Protein AF-A0A956U477-F1 (afdb_monomer)

Mean predicted aligned error: 16.59 Å

pLDDT: mean 80.32, std 18.46, range [31.27, 98.44]

Solvent-accessible surface area (backbone atoms only — not comparable to full-atom values): 13449 Å² total; per-residue (Å²): 134,80,78,79,72,78,86,32,46,39,52,39,93,77,29,71,78,55,76,89,53,56,49,77,23,56,18,27,37,63,40,30,40,65,42,14,62,78,32,56,30,64,75,31,56,53,49,76,40,80,85,48,17,73,59,43,32,53,50,26,15,55,44,30,38,55,44,31,38,17,51,31,73,58,96,42,73,66,58,47,52,56,52,50,51,53,38,27,52,54,26,53,53,53,53,49,54,51,52,53,52,52,51,50,50,52,54,54,51,55,57,54,61,59,54,58,57,55,56,51,51,63,56,50,63,69,35,69,70,43,48,54,50,56,46,43,73,74,69,38,64,69,53,39,72,64,21,31,59,79,69,41,78,53,81,80,68,49,72,51,76,48,75,58,90,65,34,34,41,40,40,38,36,36,36,34,35,25,76,70,31,57,35,38,39,39,40,31,32,39,31,52,90,85,42,78,48,76,80,42,39,34,40,36,29,76,93,75,71,48,72,44,79,68,70,67,86,78,83,72,86,72,77,84,83,83,81,81,75,72,81,84,88,82,82,88,79,135

Sequence (238 aa):
MFPDSENTSGHGPSSDIPLEVRGWNWGAFLLSWIWGLSNGVYISLLCFIPLLSPIMIFVLGLKGSEWAWRNKRWASVHDFRRTQKKWAIAGFVLVSLGIFAGIATVVLGGLLVTQTSSMVDNTFKKTAPYKKLAGLMKSDPRLKAALGDNIVREGIPTGDIKIENDRGRIDMTFPVKGSKASGKLHIVGKKASGDWSWSKIELLLPASGKRINLIDVAGDSNFEEEIDIKPDDSARSL

Structure (mmCIF, N/CA/C/O backbone):
data_AF-A0A956U477-F1
#
_entry.id   AF-A0A956U477-F1
#
loop_
_atom_site.group_PDB
_atom_site.id
_atom_site.type_symbol
_atom_site.label_atom_id
_atom_site.label_alt_id
_atom_site.label_comp_id
_atom_site.label_asym_id
_atom_site.label_entity_id
_atom_site.label_seq_id
_atom_site.pdbx_PDB_ins_code
_atom_site.Cartn_x
_atom_site.Cartn_y
_atom_site.Cartn_z
_atom_site.occupancy
_atom_site.B_iso_or_equiv
_atom_site.auth_seq_id
_atom_site.auth_comp_id
_atom_site.auth_asym_id
_atom_site.auth_atom_id
_atom_site.pdbx_PDB_model_num
ATOM 1 N N . MET A 1 1 ? 41.996 0.958 -35.163 1.00 37.38 1 MET A N 1
ATOM 2 C CA . MET A 1 1 ? 40.809 1.826 -35.039 1.00 37.38 1 MET A CA 1
ATOM 3 C C . MET A 1 1 ? 39.707 1.141 -35.824 1.00 37.38 1 MET A C 1
ATOM 5 O O . MET A 1 1 ? 39.839 1.037 -37.035 1.00 37.38 1 MET A O 1
ATOM 9 N N . PHE A 1 2 ? 38.737 0.525 -35.147 1.00 40.66 2 PHE A N 1
ATOM 10 C CA . PHE A 1 2 ? 37.568 -0.034 -35.831 1.00 40.66 2 PHE A CA 1
ATOM 11 C C . PHE A 1 2 ? 36.729 1.151 -36.325 1.00 40.66 2 PHE A C 1
ATOM 13 O O . PHE A 1 2 ? 36.622 2.120 -35.572 1.00 40.66 2 PHE A O 1
ATOM 20 N N . PRO A 1 3 ? 36.213 1.142 -37.565 1.00 48.81 3 PRO A N 1
ATOM 21 C CA . PRO A 1 3 ? 35.334 2.210 -38.017 1.00 48.81 3 PRO A CA 1
ATOM 22 C C . PRO A 1 3 ? 34.142 2.260 -37.062 1.00 48.81 3 PRO A C 1
ATOM 24 O O . PRO A 1 3 ? 33.546 1.219 -36.780 1.00 48.81 3 PRO A O 1
ATOM 27 N N . ASP A 1 4 ? 33.837 3.444 -36.530 1.00 57.84 4 ASP A N 1
ATOM 28 C CA . ASP A 1 4 ? 32.592 3.662 -35.805 1.00 57.84 4 ASP A CA 1
ATOM 29 C C . ASP A 1 4 ? 31.468 3.196 -36.730 1.00 57.84 4 ASP A C 1
ATOM 31 O O . ASP A 1 4 ? 31.260 3.774 -37.799 1.00 57.84 4 ASP A O 1
ATOM 35 N N . SER A 1 5 ? 30.803 2.094 -36.368 1.00 62.47 5 SER A N 1
ATOM 36 C CA . SER A 1 5 ? 29.611 1.631 -37.071 1.00 62.47 5 SER A CA 1
ATOM 37 C C . SER A 1 5 ? 28.697 2.837 -37.232 1.00 62.47 5 SER A C 1
ATOM 39 O O . SER A 1 5 ? 28.415 3.506 -36.231 1.00 62.47 5 SER A O 1
ATOM 41 N N . GLU A 1 6 ? 28.302 3.142 -38.465 1.00 78.38 6 GLU A N 1
ATOM 42 C CA . GLU A 1 6 ? 27.491 4.310 -38.781 1.00 78.38 6 GLU A CA 1
ATOM 43 C C . GLU A 1 6 ? 26.350 4.425 -37.764 1.00 78.38 6 GLU A C 1
ATOM 45 O O . GLU A 1 6 ? 25.596 3.480 -37.538 1.00 78.38 6 GLU A O 1
ATOM 50 N N . ASN A 1 7 ? 26.277 5.546 -37.047 1.00 87.25 7 ASN A N 1
ATOM 51 C CA . ASN A 1 7 ? 25.297 5.695 -35.982 1.00 87.25 7 ASN A CA 1
ATOM 52 C C . ASN A 1 7 ? 23.890 5.626 -36.593 1.00 87.25 7 ASN A C 1
ATOM 54 O O . ASN A 1 7 ? 23.506 6.496 -37.376 1.00 87.25 7 ASN A O 1
ATOM 58 N N . THR A 1 8 ? 23.116 4.611 -36.215 1.00 92.56 8 THR A N 1
ATOM 59 C CA . THR A 1 8 ? 21.785 4.326 -36.772 1.00 92.56 8 THR A CA 1
ATOM 60 C C . THR A 1 8 ? 20.632 4.744 -35.853 1.00 92.56 8 THR A C 1
ATOM 62 O O . THR A 1 8 ? 19.469 4.474 -36.160 1.00 92.56 8 THR A O 1
ATOM 65 N N . SER A 1 9 ? 20.913 5.395 -34.718 1.00 94.44 9 SER A N 1
ATOM 66 C CA . SER A 1 9 ? 19.869 5.843 -33.785 1.00 94.44 9 SER A CA 1
ATOM 67 C C . SER A 1 9 ? 18.869 6.792 -34.454 1.00 94.44 9 SER A C 1
ATOM 69 O O . SER A 1 9 ? 19.231 7.586 -35.319 1.00 94.44 9 SER A O 1
ATOM 71 N N . GLY A 1 10 ? 17.597 6.740 -34.071 1.00 93.56 10 GLY A N 1
ATOM 72 C CA . GLY A 1 10 ? 16.567 7.611 -34.645 1.00 93.56 10 GLY A CA 1
ATOM 73 C C . GLY A 1 10 ? 16.085 7.231 -36.053 1.00 93.56 10 GLY A C 1
ATOM 74 O O . GLY A 1 10 ? 15.222 7.921 -36.583 1.00 93.56 10 GLY A O 1
ATOM 75 N N . HIS A 1 11 ? 16.591 6.150 -36.659 1.00 94.06 11 HIS A N 1
ATOM 76 C CA . HIS A 1 11 ? 16.100 5.628 -37.946 1.00 94.06 11 HIS A CA 1
ATOM 77 C C . HIS A 1 11 ? 14.854 4.729 -37.804 1.00 94.06 11 HIS A C 1
ATOM 79 O O . HIS A 1 11 ? 14.453 4.050 -38.747 1.00 94.06 11 HIS A O 1
ATOM 85 N N . GLY A 1 12 ? 14.208 4.704 -36.635 1.00 93.06 12 GLY A N 1
ATOM 86 C CA . GLY A 1 12 ? 12.997 3.918 -36.426 1.00 93.06 12 GLY A CA 1
ATOM 87 C C . GLY A 1 12 ? 13.253 2.409 -36.579 1.00 93.06 12 GLY A C 1
ATOM 88 O O . GLY A 1 12 ? 14.221 1.889 -36.019 1.00 93.06 12 GLY A O 1
ATOM 89 N N . PRO A 1 13 ? 12.394 1.658 -37.291 1.00 92.38 13 PRO A N 1
ATOM 90 C CA . PRO A 1 13 ? 12.553 0.211 -37.445 1.00 92.38 13 PRO A CA 1
ATOM 91 C C . PRO A 1 13 ? 13.864 -0.236 -38.108 1.00 92.38 13 PRO A C 1
ATOM 93 O O . PRO A 1 13 ? 14.296 -1.353 -37.838 1.00 92.38 13 PRO A O 1
ATOM 96 N N . SER A 1 14 ? 14.500 0.612 -38.926 1.00 91.88 14 SER A N 1
ATOM 97 C CA . SER A 1 14 ? 15.764 0.301 -39.609 1.00 91.88 14 SER A CA 1
ATOM 98 C C . SER A 1 14 ? 17.014 0.628 -38.784 1.00 91.88 14 SER A C 1
ATOM 100 O O . SER A 1 14 ? 18.124 0.520 -39.293 1.00 91.88 14 SER A O 1
ATOM 102 N N . SER A 1 15 ? 16.868 1.049 -37.522 1.00 91.62 15 SER A N 1
ATOM 103 C CA . SER A 1 15 ? 18.014 1.223 -36.629 1.00 91.62 15 SER A CA 1
ATOM 104 C C . SER A 1 15 ? 18.630 -0.119 -36.240 1.00 91.62 15 SER A C 1
ATOM 106 O O . SER A 1 15 ? 17.983 -0.928 -35.565 1.00 91.62 15 SER A O 1
ATOM 108 N N . ASP A 1 16 ? 19.913 -0.294 -36.540 1.00 92.69 16 ASP A N 1
ATOM 109 C CA . ASP A 1 16 ? 20.735 -1.327 -35.914 1.00 92.69 16 ASP A CA 1
ATOM 110 C C . ASP A 1 16 ? 20.934 -1.003 -34.430 1.00 92.69 16 ASP A C 1
ATOM 112 O O . ASP A 1 16 ? 21.387 0.083 -34.067 1.00 92.69 16 ASP A O 1
ATOM 116 N N . ILE A 1 17 ? 20.551 -1.924 -33.544 1.00 93.19 17 ILE A N 1
ATOM 117 C CA . ILE A 1 17 ? 20.639 -1.717 -32.093 1.00 93.19 17 ILE A CA 1
ATOM 118 C C . ILE A 1 17 ? 21.926 -2.374 -31.580 1.00 93.19 17 ILE A C 1
ATOM 120 O O . ILE A 1 17 ? 21.993 -3.608 -31.563 1.00 93.19 17 ILE A O 1
ATOM 124 N N . PRO A 1 18 ? 22.913 -1.592 -31.104 1.00 92.62 18 PRO A N 1
ATOM 125 C CA . PRO A 1 18 ? 24.131 -2.137 -30.515 1.00 92.62 18 PRO A CA 1
ATOM 126 C C . PRO A 1 18 ? 23.825 -2.988 -29.278 1.00 92.62 18 PRO A C 1
ATOM 128 O O . PRO A 1 18 ? 22.884 -2.706 -28.526 1.00 92.62 18 PRO A O 1
ATOM 131 N N . LEU A 1 19 ? 24.632 -4.020 -29.026 1.00 89.88 19 LEU A N 1
ATOM 132 C CA . LEU A 1 19 ? 24.438 -4.910 -27.875 1.00 89.88 19 LEU A CA 1
ATOM 133 C C . LEU A 1 19 ? 24.509 -4.148 -26.542 1.00 89.88 19 LEU A C 1
ATOM 135 O O . LEU A 1 19 ? 23.819 -4.501 -25.592 1.00 89.88 19 LEU A O 1
ATOM 139 N N . GLU A 1 20 ? 25.270 -3.058 -26.485 1.00 90.62 20 GLU A N 1
ATOM 140 C CA . GLU A 1 20 ? 25.433 -2.200 -25.312 1.00 90.62 20 GLU A CA 1
ATOM 141 C C . GLU A 1 20 ? 24.200 -1.341 -25.002 1.00 90.62 20 GLU A C 1
ATOM 143 O O . GLU A 1 20 ? 24.108 -0.781 -23.905 1.00 90.62 20 GLU A O 1
ATOM 148 N N . VAL A 1 21 ? 23.282 -1.186 -25.960 1.00 93.25 21 VAL A N 1
ATOM 149 C CA . VAL A 1 21 ? 21.998 -0.488 -25.784 1.00 93.25 21 VAL A CA 1
ATOM 150 C C . VAL A 1 21 ? 20.932 -1.446 -25.257 1.00 93.25 21 VAL A C 1
ATOM 152 O O . VAL A 1 21 ? 20.006 -1.025 -24.562 1.00 93.25 21 VAL A O 1
ATOM 155 N N . ARG A 1 22 ? 21.061 -2.737 -25.566 1.00 91.88 22 ARG A N 1
ATOM 156 C CA . ARG A 1 22 ? 20.111 -3.765 -25.148 1.00 91.88 22 ARG A CA 1
ATOM 157 C C . ARG A 1 22 ? 20.171 -4.015 -23.645 1.00 91.88 22 ARG A C 1
ATOM 159 O O . ARG A 1 22 ? 21.205 -3.858 -22.999 1.00 91.88 22 ARG A O 1
ATOM 166 N N . GLY A 1 23 ? 19.042 -4.461 -23.106 1.00 93.19 23 GLY A N 1
ATOM 167 C CA . GLY A 1 23 ? 18.903 -4.850 -21.709 1.00 93.19 23 GLY A CA 1
ATOM 168 C C . GLY A 1 23 ? 17.965 -3.947 -20.917 1.00 93.19 23 GLY A C 1
ATOM 169 O O . GLY A 1 23 ? 17.354 -3.014 -21.440 1.00 93.19 23 GLY A O 1
ATOM 170 N N . TRP A 1 24 ? 17.854 -4.273 -19.631 1.00 97.69 24 TRP A N 1
ATOM 171 C CA . TRP A 1 24 ? 16.882 -3.669 -18.732 1.00 97.69 24 TRP A CA 1
ATOM 172 C C . TRP A 1 24 ? 17.097 -2.162 -18.546 1.00 97.69 24 TRP A C 1
ATOM 174 O O . TRP A 1 24 ? 18.194 -1.705 -18.214 1.00 97.69 24 TRP A O 1
ATOM 184 N N . ASN A 1 25 ? 16.024 -1.390 -18.701 1.00 98.31 25 ASN A N 1
ATOM 185 C CA . ASN A 1 25 ? 16.004 0.051 -18.524 1.00 98.31 25 ASN A CA 1
ATOM 186 C C . ASN A 1 25 ? 15.307 0.441 -17.214 1.00 98.31 25 ASN A C 1
ATOM 188 O O . ASN A 1 25 ? 14.084 0.568 -17.139 1.00 98.31 25 ASN A O 1
ATOM 192 N N . TRP A 1 26 ? 16.112 0.699 -16.185 1.00 98.38 26 TRP A N 1
ATOM 193 C CA . TRP A 1 26 ? 15.624 1.154 -14.881 1.00 98.38 26 TRP A CA 1
ATOM 194 C C . TRP A 1 26 ? 14.883 2.493 -14.938 1.00 98.38 26 TRP A C 1
ATOM 196 O O . TRP A 1 26 ? 13.914 2.677 -14.211 1.00 98.38 26 TRP A O 1
ATOM 206 N N . GLY A 1 27 ? 15.294 3.416 -15.811 1.00 97.69 27 GLY A N 1
ATOM 207 C CA . GLY A 1 27 ? 14.599 4.693 -15.984 1.00 97.69 27 GLY A CA 1
ATOM 208 C C . GLY A 1 27 ? 13.184 4.503 -16.531 1.00 97.69 27 GLY A C 1
ATOM 209 O O . GLY A 1 27 ? 12.229 5.038 -15.975 1.00 97.69 27 GLY A O 1
ATOM 210 N N . ALA A 1 28 ? 13.043 3.690 -17.578 1.00 98.00 28 ALA A N 1
ATOM 211 C 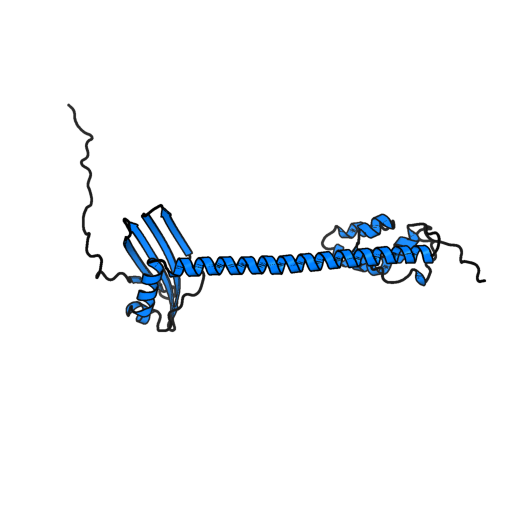CA . ALA A 1 28 ? 11.764 3.369 -18.201 1.00 98.00 28 ALA A CA 1
ATOM 212 C C . ALA A 1 28 ? 10.829 2.620 -17.248 1.00 98.00 28 ALA A C 1
ATOM 214 O O . ALA A 1 28 ? 9.649 2.945 -17.166 1.00 98.00 28 ALA A O 1
ATOM 215 N N . PHE A 1 29 ? 11.362 1.660 -16.493 1.00 98.44 29 PHE A N 1
ATOM 216 C CA . PHE A 1 29 ? 10.597 0.911 -15.502 1.00 98.44 29 PHE A CA 1
ATOM 217 C C . PHE A 1 29 ? 10.089 1.809 -14.362 1.00 98.44 29 PHE A C 1
ATOM 219 O O . PHE A 1 29 ? 8.899 1.811 -14.059 1.00 98.44 29 PHE A O 1
ATOM 226 N N . LEU A 1 30 ? 10.973 2.610 -13.754 1.00 97.94 30 LEU A N 1
ATOM 227 C CA . LEU A 1 30 ? 10.642 3.392 -12.556 1.00 97.94 30 LEU A CA 1
ATOM 228 C C . LEU A 1 30 ? 9.845 4.666 -12.868 1.00 97.94 30 LEU A C 1
ATOM 230 O O . LEU A 1 30 ? 9.063 5.111 -12.034 1.00 97.94 30 LEU A O 1
ATOM 234 N N . LEU A 1 31 ? 10.046 5.270 -14.045 1.00 97.38 31 LEU A N 1
ATOM 235 C CA . LEU A 1 31 ? 9.473 6.577 -14.399 1.00 97.38 31 LEU A CA 1
ATOM 236 C C . LEU A 1 31 ? 8.526 6.535 -15.607 1.00 97.38 31 LEU A C 1
ATOM 238 O O . LEU A 1 31 ? 7.964 7.567 -15.976 1.00 97.38 31 LEU A O 1
ATOM 242 N N . SER A 1 32 ? 8.316 5.355 -16.199 1.00 97.12 32 SER A N 1
ATOM 243 C CA . SER A 1 32 ? 7.245 5.035 -17.152 1.00 97.12 32 SER A CA 1
ATOM 244 C C . SER A 1 32 ? 6.996 6.120 -18.209 1.00 97.12 32 SER A C 1
ATOM 246 O O . SER A 1 32 ? 7.819 6.329 -19.105 1.00 97.12 32 SER A O 1
ATOM 248 N N . TRP A 1 33 ? 5.863 6.822 -18.123 1.00 96.62 33 TRP A N 1
ATOM 249 C CA . TRP A 1 33 ? 5.442 7.811 -19.107 1.00 96.62 33 TRP A CA 1
ATOM 250 C C . TRP A 1 33 ? 6.339 9.053 -19.133 1.00 96.62 33 TRP A C 1
ATOM 252 O O . TRP A 1 33 ? 6.615 9.561 -20.217 1.00 96.62 33 TRP A O 1
ATOM 262 N N . ILE A 1 34 ? 6.872 9.491 -17.986 1.00 97.56 34 ILE A N 1
ATOM 263 C CA . ILE A 1 34 ? 7.776 10.652 -17.893 1.00 97.56 34 ILE A CA 1
ATOM 264 C C . ILE A 1 34 ? 9.057 10.359 -18.671 1.00 97.56 34 ILE A C 1
ATOM 266 O O . ILE A 1 34 ? 9.487 11.139 -19.525 1.00 97.56 34 ILE A O 1
ATOM 270 N N . TRP A 1 35 ? 9.643 9.190 -18.406 1.00 98.44 35 TRP A N 1
ATOM 271 C CA . TRP A 1 35 ? 10.812 8.723 -19.135 1.00 98.44 35 TRP A CA 1
ATOM 272 C C . TRP A 1 35 ? 10.493 8.547 -20.626 1.00 98.44 35 TRP A C 1
ATOM 274 O O . TRP A 1 35 ? 11.270 8.986 -21.478 1.00 98.44 35 TRP A O 1
ATOM 284 N N . GLY A 1 36 ? 9.341 7.956 -20.958 1.00 97.88 36 GLY A N 1
ATOM 285 C CA . GLY A 1 36 ? 8.974 7.683 -22.345 1.00 97.88 36 GLY A CA 1
ATOM 286 C C . GLY A 1 36 ? 8.755 8.949 -23.172 1.00 97.88 36 GLY A C 1
ATOM 287 O O . GLY A 1 36 ? 9.294 9.033 -24.272 1.00 97.88 36 GLY A O 1
ATOM 288 N N . LEU A 1 37 ? 8.082 9.972 -22.632 1.00 97.44 37 LEU A N 1
ATOM 289 C CA . LEU A 1 37 ? 7.924 11.274 -23.295 1.00 97.44 37 LEU A CA 1
ATOM 290 C C . LEU A 1 37 ? 9.281 11.903 -23.642 1.00 97.44 37 LEU A C 1
ATOM 292 O O . LEU A 1 37 ? 9.478 12.377 -24.758 1.00 97.44 37 LEU A O 1
ATOM 296 N N . SER A 1 38 ? 10.248 11.852 -22.722 1.00 96.69 38 SER A N 1
ATOM 297 C CA . SER A 1 38 ? 11.584 12.427 -22.944 1.00 96.69 38 SER A CA 1
ATOM 298 C C . SER A 1 38 ? 12.427 11.673 -23.989 1.00 96.69 38 SER A C 1
ATOM 300 O O . SER A 1 38 ? 13.316 12.248 -24.635 1.00 96.69 38 SER A O 1
ATOM 302 N N . ASN A 1 39 ? 12.156 10.378 -24.162 1.00 97.25 39 ASN A N 1
ATOM 303 C CA . ASN A 1 39 ? 12.896 9.488 -25.055 1.00 97.25 39 ASN A CA 1
ATOM 304 C C . ASN A 1 39 ? 12.134 9.154 -26.354 1.00 97.25 39 ASN A C 1
ATOM 306 O O . ASN A 1 39 ? 12.585 8.303 -27.115 1.00 97.25 39 ASN A O 1
ATOM 310 N N . GLY A 1 40 ? 10.997 9.809 -26.618 1.00 96.69 40 GLY A N 1
ATOM 311 C CA . GLY A 1 40 ? 10.181 9.569 -27.814 1.00 96.69 40 GLY A CA 1
ATOM 312 C C . GLY A 1 40 ? 9.445 8.223 -27.812 1.00 96.69 40 GLY A C 1
ATOM 313 O O . GLY A 1 40 ? 9.029 7.741 -28.859 1.00 96.69 40 GLY A O 1
ATOM 314 N N . VAL A 1 41 ? 9.282 7.582 -26.656 1.00 97.75 41 VAL A N 1
ATOM 315 C CA . VAL A 1 41 ? 8.633 6.272 -26.483 1.00 97.75 41 VAL A CA 1
ATOM 316 C C . VAL A 1 41 ? 7.193 6.474 -26.002 1.00 97.75 41 VAL A C 1
ATOM 318 O O . VAL A 1 41 ? 6.870 6.192 -24.855 1.00 97.75 41 VAL A O 1
ATOM 321 N N . TYR A 1 42 ? 6.313 6.980 -26.872 1.00 97.25 42 TYR A N 1
ATOM 322 C CA . TYR A 1 42 ? 4.929 7.346 -26.509 1.00 97.25 42 TYR A CA 1
ATOM 323 C C . TYR A 1 42 ? 4.029 6.171 -26.113 1.00 97.25 42 TYR A C 1
ATOM 325 O O . TYR A 1 42 ? 3.029 6.372 -25.430 1.00 97.25 42 TYR A O 1
ATOM 333 N N . ILE A 1 43 ? 4.403 4.936 -26.462 1.00 96.19 43 ILE A N 1
ATOM 334 C CA . ILE A 1 43 ? 3.713 3.731 -25.975 1.00 96.19 43 ILE A CA 1
ATOM 335 C C . ILE A 1 43 ? 3.735 3.630 -24.438 1.00 96.19 43 ILE A C 1
ATOM 337 O O . ILE A 1 43 ? 2.901 2.949 -23.850 1.00 96.19 43 ILE A O 1
ATOM 341 N N . SER A 1 44 ? 4.633 4.359 -23.764 1.00 96.56 44 SER A N 1
ATOM 342 C CA . SER A 1 44 ? 4.642 4.484 -22.305 1.00 96.56 44 SER A CA 1
ATOM 343 C C . SER A 1 44 ? 3.377 5.129 -21.724 1.00 96.56 44 SER A C 1
ATOM 345 O O . SER A 1 44 ? 3.080 4.926 -20.549 1.00 96.56 44 SER A O 1
ATOM 347 N N . LEU A 1 45 ? 2.600 5.866 -22.526 1.00 97.38 45 LEU A N 1
ATOM 348 C CA . LEU A 1 45 ? 1.324 6.456 -22.107 1.00 97.38 45 LEU A CA 1
ATOM 349 C C . LEU A 1 45 ? 0.243 5.394 -21.856 1.00 97.38 45 LEU A C 1
ATOM 351 O O . LEU A 1 45 ? -0.709 5.653 -21.124 1.00 97.38 45 LEU A O 1
ATOM 355 N N . LEU A 1 46 ? 0.411 4.172 -22.375 1.00 96.50 46 LEU A N 1
ATOM 356 C CA . LEU A 1 46 ? -0.469 3.046 -22.045 1.00 96.50 46 LEU A CA 1
ATOM 357 C C . LEU A 1 46 ? -0.445 2.694 -20.547 1.00 96.50 46 LEU A C 1
ATOM 359 O O . LEU A 1 46 ? -1.373 2.051 -20.060 1.00 96.50 46 LEU A O 1
ATOM 363 N N . CYS A 1 47 ? 0.556 3.167 -19.793 1.00 95.25 47 CYS A N 1
ATOM 364 C CA . CYS A 1 47 ? 0.595 3.039 -18.337 1.00 95.25 47 CYS A CA 1
ATOM 365 C C . CYS A 1 47 ? -0.549 3.774 -17.609 1.00 95.25 47 CYS A C 1
ATOM 367 O O . CYS A 1 47 ? -0.748 3.524 -16.422 1.00 95.25 47 CYS A O 1
ATOM 369 N N . PHE A 1 48 ? -1.317 4.643 -18.278 1.00 96.38 48 PHE A N 1
ATOM 370 C CA . PHE A 1 48 ? -2.521 5.255 -17.697 1.00 96.38 48 PHE A CA 1
ATOM 371 C C . PHE A 1 48 ? -3.748 4.331 -17.697 1.00 96.38 48 PHE A C 1
ATOM 373 O O . PHE A 1 48 ? -4.750 4.648 -17.062 1.00 96.38 48 PHE A O 1
ATOM 380 N N . ILE A 1 49 ? -3.683 3.181 -18.372 1.00 96.81 49 ILE A N 1
ATOM 381 C CA . ILE A 1 49 ? -4.762 2.191 -18.383 1.00 96.81 49 ILE A CA 1
ATOM 382 C C . ILE A 1 49 ? -4.560 1.238 -17.187 1.00 96.81 49 ILE A C 1
ATOM 384 O O . ILE A 1 49 ? -3.587 0.480 -17.197 1.00 96.81 49 ILE A O 1
ATOM 388 N N . PRO A 1 50 ? -5.449 1.211 -16.169 1.00 91.31 50 PRO A N 1
ATOM 389 C CA . PRO A 1 50 ? -5.171 0.569 -14.876 1.00 91.31 50 PRO A CA 1
ATOM 390 C C . PRO A 1 50 ? -4.769 -0.909 -14.938 1.00 91.31 50 PRO A C 1
ATOM 392 O O . PRO A 1 50 ? -3.839 -1.321 -14.254 1.00 91.31 50 PRO A O 1
ATOM 395 N N . LEU A 1 51 ? -5.431 -1.708 -15.779 1.00 95.50 51 LEU A N 1
ATOM 396 C CA . LEU A 1 51 ? -5.147 -3.145 -15.902 1.00 95.50 51 LEU A CA 1
ATOM 397 C C . LEU A 1 51 ? -3.941 -3.451 -16.797 1.00 95.50 51 LEU A C 1
ATOM 399 O O . LEU A 1 51 ? -3.311 -4.495 -16.665 1.00 95.50 51 LEU A O 1
ATOM 403 N N . LEU A 1 52 ? -3.613 -2.537 -17.707 1.00 94.94 52 LEU A N 1
ATOM 404 C CA . LEU A 1 52 ? -2.502 -2.689 -18.641 1.00 94.94 52 LEU A CA 1
ATOM 405 C C . LEU A 1 52 ? -1.191 -2.151 -18.049 1.00 94.94 52 LEU A C 1
ATOM 407 O O . LEU A 1 52 ? -0.114 -2.639 -18.387 1.00 94.94 52 LEU A O 1
ATOM 411 N N . SER A 1 53 ? -1.282 -1.179 -17.140 1.00 95.31 53 SER A N 1
ATOM 412 C CA . SER A 1 53 ? -0.142 -0.503 -16.521 1.00 95.31 53 SER A CA 1
ATOM 413 C C . SER A 1 53 ? 0.891 -1.462 -15.920 1.00 95.31 53 SER A C 1
ATOM 415 O O . SER A 1 53 ? 2.060 -1.351 -16.296 1.00 95.31 53 SER A O 1
ATOM 417 N N . PRO A 1 54 ? 0.514 -2.473 -15.105 1.00 96.00 54 PRO A N 1
ATOM 418 C CA . PRO A 1 54 ? 1.487 -3.391 -14.520 1.00 96.00 54 PRO A CA 1
ATOM 419 C C . PRO A 1 54 ? 2.267 -4.167 -15.579 1.00 96.00 54 PRO A C 1
ATOM 421 O O . PRO A 1 54 ? 3.462 -4.357 -15.431 1.00 96.00 54 PRO A O 1
ATOM 424 N N . ILE A 1 55 ? 1.626 -4.575 -16.675 1.00 97.00 55 ILE A N 1
ATOM 425 C CA . ILE A 1 55 ? 2.301 -5.277 -17.773 1.00 97.00 55 ILE A CA 1
ATOM 426 C C . ILE A 1 55 ? 3.242 -4.308 -18.497 1.00 97.00 55 ILE A C 1
ATOM 428 O O . ILE A 1 55 ? 4.407 -4.622 -18.749 1.00 97.00 55 ILE A O 1
ATOM 432 N N . MET A 1 56 ? 2.755 -3.104 -18.796 1.00 97.56 56 MET A N 1
ATOM 433 C CA . MET A 1 56 ? 3.496 -2.115 -19.571 1.00 97.56 56 MET A CA 1
ATOM 434 C C . MET A 1 56 ? 4.762 -1.624 -18.884 1.00 97.56 56 MET A C 1
ATOM 436 O O . MET A 1 56 ? 5.762 -1.438 -19.573 1.00 97.56 56 MET A O 1
ATOM 440 N N . ILE A 1 57 ? 4.780 -1.468 -17.558 1.00 97.56 57 ILE A N 1
ATOM 441 C CA . ILE A 1 57 ? 6.005 -1.059 -16.856 1.00 97.56 57 ILE A CA 1
ATOM 442 C C . ILE A 1 57 ? 7.134 -2.090 -17.019 1.00 97.56 57 ILE A C 1
ATOM 444 O O . ILE A 1 57 ? 8.282 -1.702 -17.236 1.00 97.56 57 ILE A O 1
ATOM 448 N N . PHE A 1 58 ? 6.828 -3.396 -17.025 1.00 98.12 58 PHE A N 1
ATOM 449 C CA . PHE A 1 58 ? 7.828 -4.438 -17.295 1.00 98.12 58 PHE A CA 1
ATOM 450 C C . PHE A 1 58 ? 8.246 -4.456 -18.764 1.00 98.12 58 PHE A C 1
ATOM 452 O O . PHE A 1 58 ? 9.431 -4.601 -19.061 1.00 98.12 58 PHE A O 1
ATOM 459 N N . VAL A 1 59 ? 7.304 -4.260 -19.691 1.00 98.19 59 VAL A N 1
ATOM 460 C CA . VAL A 1 59 ? 7.621 -4.155 -21.123 1.00 98.19 59 VAL A CA 1
ATOM 461 C C . VAL A 1 59 ? 8.542 -2.957 -21.389 1.00 98.19 59 VAL A C 1
ATOM 463 O O . VAL A 1 59 ? 9.515 -3.088 -22.130 1.00 98.19 59 VAL A O 1
ATOM 466 N N . LEU A 1 60 ? 8.290 -1.813 -20.748 1.00 98.25 60 LEU A N 1
ATOM 467 C CA . LEU A 1 60 ? 9.166 -0.641 -20.789 1.00 98.25 60 LEU A CA 1
ATOM 468 C C . LEU A 1 60 ? 10.534 -0.935 -20.168 1.00 98.25 60 LEU A C 1
ATOM 470 O O . LEU A 1 60 ? 11.548 -0.525 -20.726 1.00 98.25 60 LEU A O 1
ATOM 474 N N . GLY A 1 61 ? 10.587 -1.686 -19.068 1.00 98.00 61 GLY A N 1
ATOM 475 C CA . GLY A 1 61 ? 11.843 -2.171 -18.500 1.00 98.00 61 GLY A CA 1
ATOM 476 C C . GLY A 1 61 ? 12.644 -3.018 -19.494 1.00 98.00 61 GLY A C 1
ATOM 477 O O . GLY A 1 61 ? 13.829 -2.773 -19.687 1.00 98.00 61 GLY A O 1
ATOM 478 N N . LEU A 1 62 ? 12.007 -3.964 -20.187 1.00 98.12 62 LEU A N 1
ATOM 479 C CA . LEU A 1 62 ? 12.683 -4.882 -21.113 1.00 98.12 62 LEU A CA 1
ATOM 480 C C . LEU A 1 62 ? 13.068 -4.240 -22.454 1.00 98.12 62 LEU A C 1
ATOM 482 O O . LEU A 1 62 ? 14.156 -4.499 -22.963 1.00 98.12 62 LEU A O 1
ATOM 486 N N . LYS A 1 63 ? 12.177 -3.437 -23.049 1.00 97.69 63 LYS A N 1
ATOM 487 C CA . LYS A 1 63 ? 12.319 -2.916 -24.425 1.00 97.69 63 LYS A CA 1
ATOM 488 C C . LYS A 1 63 ? 12.546 -1.412 -24.506 1.00 97.69 63 LYS A C 1
ATOM 490 O O . LYS A 1 63 ? 12.824 -0.904 -25.590 1.00 97.69 63 LYS A O 1
ATOM 495 N N . GLY A 1 64 ? 12.460 -0.694 -23.387 1.00 97.44 64 GLY A N 1
ATOM 496 C CA . GLY A 1 64 ? 12.567 0.762 -23.348 1.00 97.44 64 GLY A CA 1
ATOM 497 C C . GLY A 1 64 ? 13.832 1.267 -24.029 1.00 97.44 64 GLY A C 1
ATOM 498 O O . GLY A 1 64 ? 13.741 2.113 -24.912 1.00 97.44 64 GLY A O 1
ATOM 499 N N . SER A 1 65 ? 15.002 0.707 -23.709 1.00 97.75 65 SER A N 1
ATOM 500 C CA . SER A 1 65 ? 16.258 1.154 -24.328 1.00 97.75 65 SER A CA 1
ATOM 501 C C . SER A 1 65 ? 16.267 1.002 -25.851 1.00 97.75 65 SER A C 1
ATOM 503 O O . SER A 1 65 ? 16.711 1.910 -26.549 1.00 97.75 65 SER A O 1
ATOM 505 N N . GLU A 1 66 ? 15.722 -0.101 -26.371 1.00 97.38 66 GLU A N 1
ATOM 506 C CA . GLU A 1 66 ? 15.605 -0.337 -27.814 1.00 97.38 66 GLU A CA 1
ATOM 507 C C . GLU A 1 66 ? 14.660 0.673 -28.471 1.00 97.38 66 GLU A C 1
ATOM 509 O O . GLU A 1 66 ? 14.980 1.252 -29.508 1.00 97.38 66 GLU A O 1
ATOM 514 N N . TRP A 1 67 ? 13.505 0.926 -27.855 1.00 98.00 67 TRP A N 1
ATOM 515 C CA . TRP A 1 67 ? 12.546 1.915 -28.345 1.00 98.00 67 TRP A CA 1
ATOM 516 C C . TRP A 1 67 ? 13.111 3.337 -28.308 1.00 98.00 67 TRP A C 1
ATOM 518 O O . TRP A 1 67 ? 12.971 4.074 -29.279 1.00 98.00 67 TRP A O 1
ATOM 528 N N . ALA A 1 68 ? 13.811 3.711 -27.238 1.00 97.69 68 ALA A N 1
ATOM 529 C CA . ALA A 1 68 ? 14.4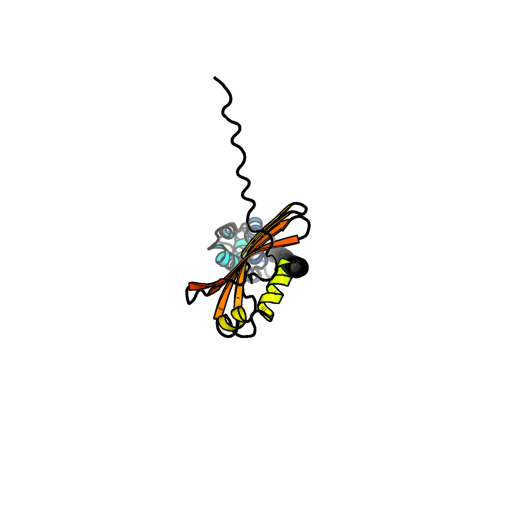55 5.017 -27.114 1.00 97.69 68 ALA A CA 1
ATOM 530 C C . ALA A 1 68 ? 15.591 5.220 -28.128 1.00 97.69 68 ALA A C 1
ATOM 532 O O . ALA A 1 68 ? 15.808 6.337 -28.598 1.00 97.69 68 ALA A O 1
ATOM 533 N N . TRP A 1 69 ? 16.321 4.156 -28.472 1.00 97.88 69 TRP A N 1
ATOM 534 C CA . TRP A 1 69 ? 17.352 4.197 -29.510 1.00 97.88 69 TRP A CA 1
ATOM 535 C C . TRP A 1 69 ? 16.756 4.391 -30.904 1.00 97.88 69 TRP A C 1
ATOM 537 O O . TRP A 1 69 ? 17.273 5.176 -31.694 1.00 97.88 69 TRP A O 1
ATOM 547 N N . ARG A 1 70 ? 15.640 3.713 -31.193 1.00 97.38 70 ARG A N 1
ATOM 548 C CA . ARG A 1 70 ? 14.925 3.820 -32.473 1.00 97.38 70 ARG A CA 1
ATOM 549 C C . ARG A 1 70 ? 14.240 5.167 -32.669 1.00 97.38 70 ARG A C 1
ATOM 551 O O . ARG A 1 70 ? 14.233 5.682 -33.781 1.00 97.38 70 ARG A O 1
ATOM 558 N N . ASN A 1 71 ? 13.671 5.734 -31.607 1.00 97.00 71 ASN A N 1
ATOM 559 C CA . ASN A 1 71 ? 12.771 6.885 -31.714 1.00 97.00 71 ASN A CA 1
ATOM 560 C C . ASN A 1 71 ? 13.479 8.243 -31.602 1.00 97.00 71 ASN A C 1
ATOM 562 O O . ASN A 1 71 ? 12.871 9.272 -31.886 1.00 97.00 71 ASN A O 1
ATOM 566 N N . LYS A 1 72 ? 14.747 8.272 -31.173 1.00 94.38 72 LYS A N 1
ATOM 567 C CA . LYS A 1 72 ? 15.499 9.511 -30.954 1.00 94.38 72 LYS A CA 1
ATOM 568 C C . LYS A 1 72 ? 16.920 9.390 -31.489 1.00 94.38 72 LYS A C 1
ATOM 570 O O . LYS A 1 72 ? 17.571 8.367 -31.301 1.00 94.38 72 LYS A O 1
ATOM 575 N N . ARG A 1 73 ? 17.410 10.457 -32.127 1.00 95.12 73 ARG A N 1
ATOM 576 C CA . ARG A 1 73 ? 18.803 10.556 -32.576 1.00 95.12 73 ARG A CA 1
ATOM 577 C C . ARG A 1 73 ? 19.714 10.827 -31.378 1.00 95.12 73 ARG A C 1
ATOM 579 O O . ARG A 1 73 ? 19.499 11.784 -30.634 1.00 95.12 73 ARG A O 1
ATOM 586 N N . TRP A 1 74 ? 20.733 9.997 -31.209 1.00 94.88 74 TRP A N 1
ATOM 587 C CA . TRP A 1 74 ? 21.770 10.130 -30.187 1.00 94.88 74 TRP A CA 1
ATOM 588 C C . TRP A 1 74 ? 23.105 10.417 -30.864 1.00 94.88 74 TRP A C 1
ATOM 590 O O . TRP A 1 74 ? 23.319 9.979 -31.986 1.00 94.88 74 TRP A O 1
ATOM 600 N N . ALA A 1 75 ? 24.012 11.140 -30.208 1.00 93.56 75 ALA A N 1
ATOM 601 C CA . ALA A 1 75 ? 25.335 11.412 -30.777 1.00 93.56 75 ALA A CA 1
ATOM 602 C C . ALA A 1 75 ? 26.224 10.154 -30.783 1.00 93.56 75 ALA A C 1
ATOM 604 O O . ALA A 1 75 ? 26.926 9.893 -31.756 1.00 93.56 75 ALA A O 1
ATOM 605 N N . SER A 1 76 ? 26.132 9.333 -29.732 1.00 94.56 76 SER A N 1
ATOM 606 C CA . SER A 1 76 ? 26.857 8.069 -29.594 1.00 94.56 76 SER A CA 1
ATOM 607 C C . SER A 1 76 ? 26.139 7.104 -28.639 1.00 94.56 76 SER A C 1
ATOM 609 O O . SER A 1 76 ? 25.271 7.504 -27.852 1.00 94.56 76 SER A O 1
ATOM 611 N N . VAL A 1 77 ? 26.548 5.830 -28.642 1.00 93.94 77 VAL A N 1
ATOM 612 C CA . VAL A 1 77 ? 26.120 4.834 -27.636 1.00 93.94 77 VAL A CA 1
ATOM 613 C C . VAL A 1 77 ? 26.480 5.288 -26.219 1.00 93.94 77 VAL A C 1
ATOM 615 O O . VAL A 1 77 ? 25.711 5.102 -25.272 1.00 93.94 77 VAL A O 1
ATOM 618 N N . HIS A 1 78 ? 27.639 5.924 -26.059 1.00 94.25 78 HIS A N 1
ATOM 619 C CA . HIS A 1 78 ? 28.096 6.420 -24.768 1.00 94.25 78 HIS A CA 1
ATOM 620 C C . HIS A 1 78 ? 27.195 7.548 -24.231 1.00 94.25 78 HIS A C 1
ATOM 622 O O . HIS A 1 78 ? 26.816 7.520 -23.055 1.00 94.25 78 HIS A O 1
ATOM 628 N N . ASP A 1 79 ? 26.773 8.489 -25.081 1.00 95.25 79 ASP A N 1
ATOM 629 C CA . ASP A 1 79 ? 25.865 9.576 -24.682 1.00 95.25 79 ASP A CA 1
ATOM 630 C C . ASP A 1 79 ? 24.474 9.061 -24.311 1.00 95.25 79 ASP A C 1
ATOM 632 O O . ASP A 1 79 ? 23.874 9.511 -23.323 1.00 95.25 79 ASP A O 1
ATOM 636 N N . PHE A 1 80 ? 23.987 8.058 -25.046 1.00 96.19 80 PHE A N 1
ATOM 637 C CA . PHE A 1 80 ? 22.767 7.341 -24.697 1.00 96.19 80 PHE A CA 1
ATOM 638 C C . PHE A 1 80 ? 22.875 6.721 -23.301 1.00 96.19 80 PHE A C 1
ATOM 640 O O . PHE A 1 80 ? 22.071 7.035 -22.420 1.00 96.19 80 PHE A O 1
ATOM 647 N N . ARG A 1 81 ? 23.905 5.901 -23.048 1.00 95.62 81 ARG A N 1
ATOM 648 C CA . ARG A 1 81 ? 24.093 5.222 -21.753 1.00 95.62 81 ARG A CA 1
ATOM 649 C C . ARG A 1 81 ? 24.248 6.208 -20.600 1.00 95.62 81 ARG A C 1
ATOM 651 O O . ARG A 1 81 ? 23.671 5.996 -19.533 1.00 95.62 81 ARG A O 1
ATOM 658 N N . ARG A 1 82 ? 24.976 7.310 -20.810 1.00 97.06 82 ARG A N 1
ATOM 659 C CA . ARG A 1 82 ? 25.105 8.392 -19.823 1.00 97.06 82 ARG A CA 1
ATOM 660 C C . ARG A 1 82 ? 23.738 8.971 -19.455 1.00 97.06 82 ARG A C 1
ATOM 662 O O . ARG A 1 82 ? 23.470 9.199 -18.277 1.00 97.06 82 ARG A O 1
ATOM 669 N N . THR A 1 83 ? 22.869 9.174 -20.441 1.00 97.12 83 THR A N 1
ATOM 670 C CA . THR A 1 83 ? 21.514 9.701 -20.235 1.00 97.12 83 THR A CA 1
ATOM 671 C C . THR A 1 83 ? 20.617 8.692 -19.522 1.00 97.12 83 THR A C 1
ATOM 673 O O . THR A 1 83 ? 19.982 9.038 -18.526 1.00 97.12 83 THR A O 1
ATOM 676 N N . GLN A 1 84 ? 20.619 7.427 -19.953 1.00 97.88 84 GLN A N 1
ATOM 677 C CA . GLN A 1 84 ? 19.831 6.373 -19.306 1.00 97.88 84 GLN A CA 1
ATOM 678 C C . GLN A 1 84 ? 20.264 6.135 -17.851 1.00 97.88 84 GLN A C 1
ATOM 680 O O . GLN A 1 84 ? 19.420 5.915 -16.985 1.00 97.88 84 GLN A O 1
ATOM 685 N N . LYS A 1 85 ? 21.561 6.276 -17.539 1.00 97.75 85 LYS A N 1
ATOM 686 C CA . LYS A 1 85 ? 22.061 6.208 -16.158 1.00 97.75 85 LYS A CA 1
ATOM 687 C C . LYS A 1 85 ? 21.492 7.326 -15.280 1.00 97.75 85 LYS A C 1
ATOM 689 O O . LYS A 1 85 ? 21.096 7.056 -14.150 1.00 97.75 85 LYS A O 1
ATOM 694 N N . LYS A 1 86 ? 21.414 8.564 -15.784 1.00 98.31 86 LYS A N 1
ATOM 695 C CA . LYS A 1 86 ? 20.798 9.684 -15.046 1.00 98.31 86 LYS A CA 1
ATOM 696 C C . LYS A 1 86 ? 19.319 9.418 -14.762 1.00 98.31 86 LYS A C 1
ATOM 698 O O . LYS A 1 86 ? 18.874 9.633 -13.640 1.00 98.31 86 LYS A O 1
ATOM 703 N N . TRP A 1 87 ? 18.590 8.892 -15.746 1.00 98.44 87 TRP A N 1
ATOM 704 C CA . TRP A 1 87 ? 17.192 8.489 -15.574 1.00 98.44 87 TRP A CA 1
ATOM 705 C C . TRP A 1 87 ? 17.012 7.380 -14.537 1.00 98.44 87 TRP A C 1
ATOM 707 O O . TRP A 1 87 ? 16.114 7.473 -13.706 1.00 98.44 87 TRP A O 1
ATOM 717 N N . ALA A 1 88 ? 17.878 6.365 -14.546 1.00 98.44 88 ALA A N 1
ATOM 718 C CA . ALA A 1 88 ? 17.858 5.308 -13.539 1.00 98.44 88 ALA A CA 1
ATOM 719 C C . ALA A 1 88 ? 18.063 5.877 -12.126 1.00 98.44 88 ALA A C 1
ATOM 721 O O . ALA A 1 88 ? 17.277 5.583 -11.230 1.00 98.44 88 ALA A O 1
ATOM 722 N N . ILE A 1 89 ? 19.072 6.737 -11.940 1.00 98.38 89 ILE A N 1
ATOM 723 C CA . ILE A 1 89 ? 19.354 7.382 -10.647 1.00 98.38 89 ILE A CA 1
ATOM 724 C C . ILE A 1 89 ? 18.152 8.211 -10.182 1.00 98.38 89 ILE A C 1
ATOM 726 O O . ILE A 1 89 ? 17.713 8.051 -9.046 1.00 98.38 89 ILE A O 1
ATOM 730 N N . ALA A 1 90 ? 17.589 9.053 -11.056 1.00 98.19 90 ALA A N 1
ATOM 731 C CA . ALA A 1 90 ? 16.408 9.851 -10.732 1.00 98.19 90 ALA A CA 1
ATOM 732 C C . ALA A 1 90 ? 15.224 8.969 -10.301 1.00 98.19 90 ALA A C 1
ATOM 734 O O . ALA A 1 90 ? 14.574 9.263 -9.299 1.00 98.19 90 ALA A O 1
ATOM 735 N N . GLY A 1 91 ? 14.988 7.859 -11.010 1.00 97.94 91 GLY A N 1
ATOM 736 C CA . GLY A 1 91 ? 13.948 6.891 -10.665 1.00 97.94 91 GLY A CA 1
ATOM 737 C C . GLY A 1 91 ? 14.139 6.291 -9.275 1.00 97.94 91 GLY A C 1
ATOM 738 O O . GLY A 1 91 ? 13.213 6.306 -8.467 1.00 97.94 91 GLY A O 1
ATOM 739 N N . PHE A 1 92 ? 15.347 5.820 -8.961 1.00 98.44 92 PHE A N 1
ATOM 740 C CA . PHE A 1 92 ? 15.641 5.236 -7.651 1.00 98.44 92 PHE A CA 1
ATOM 741 C C . PHE A 1 92 ? 15.512 6.246 -6.511 1.00 98.44 92 PHE A C 1
ATOM 743 O O . PHE A 1 92 ? 14.963 5.902 -5.464 1.00 98.44 92 PHE A O 1
ATOM 750 N N . VAL A 1 93 ? 15.972 7.485 -6.708 1.00 98.25 93 VAL A N 1
ATOM 751 C CA . VAL A 1 93 ? 15.836 8.547 -5.700 1.00 98.25 93 VAL A CA 1
ATOM 752 C C . VAL A 1 93 ? 14.360 8.827 -5.422 1.00 98.25 93 VAL A C 1
ATOM 754 O O . VAL A 1 93 ? 13.948 8.812 -4.264 1.00 98.25 93 VAL A O 1
ATOM 757 N N . LEU A 1 94 ? 13.548 9.019 -6.466 1.00 97.75 94 LEU A N 1
ATOM 758 C CA . LEU A 1 94 ? 12.125 9.333 -6.315 1.00 97.75 94 LEU A CA 1
ATOM 759 C C . LEU A 1 94 ? 11.342 8.197 -5.646 1.00 97.75 94 LEU A C 1
ATOM 761 O O . LEU A 1 94 ? 10.582 8.451 -4.713 1.00 97.75 94 LEU A O 1
ATOM 765 N N . VAL A 1 95 ? 11.561 6.949 -6.071 1.00 96.44 95 VAL A N 1
ATOM 766 C CA . VAL A 1 95 ? 10.911 5.782 -5.453 1.00 96.44 95 VAL A CA 1
ATOM 767 C C . VAL A 1 95 ? 11.325 5.632 -3.990 1.00 96.44 95 VAL A C 1
ATOM 769 O O . VAL A 1 95 ? 10.468 5.405 -3.139 1.00 96.44 95 VAL A O 1
ATOM 772 N N . SER A 1 96 ? 12.608 5.825 -3.669 1.00 97.06 96 SER A N 1
ATOM 773 C CA . SER A 1 96 ? 13.083 5.746 -2.283 1.00 97.06 96 SER A CA 1
ATOM 774 C C . SER A 1 96 ? 12.421 6.803 -1.401 1.00 97.06 96 SER A C 1
ATOM 776 O O . SER A 1 96 ? 11.900 6.468 -0.340 1.00 97.06 96 SER A O 1
ATOM 778 N N . LEU A 1 97 ? 12.375 8.063 -1.849 1.00 97.56 97 LEU A N 1
ATOM 779 C CA . LEU A 1 97 ? 11.704 9.140 -1.114 1.00 97.56 97 LEU A CA 1
ATOM 780 C C . LEU A 1 97 ? 10.216 8.838 -0.883 1.00 97.56 97 LEU A C 1
ATOM 782 O O . LEU A 1 97 ? 9.721 9.045 0.223 1.00 97.56 97 LEU A O 1
ATOM 786 N N . GLY A 1 98 ? 9.521 8.302 -1.892 1.00 94.81 98 GLY A N 1
ATOM 787 C CA . GLY A 1 98 ? 8.121 7.889 -1.767 1.00 94.81 98 GLY A CA 1
ATOM 788 C C . GLY A 1 98 ? 7.913 6.790 -0.721 1.00 94.81 98 GLY A C 1
ATOM 789 O O . GLY A 1 98 ? 7.001 6.889 0.099 1.00 94.81 98 GLY A O 1
ATOM 790 N N . ILE A 1 99 ? 8.786 5.776 -0.696 1.00 95.81 99 ILE A N 1
ATOM 791 C CA . ILE A 1 99 ? 8.744 4.701 0.307 1.00 95.81 99 ILE A CA 1
ATOM 792 C C . ILE A 1 99 ? 8.985 5.261 1.715 1.00 95.81 99 ILE A C 1
ATOM 794 O O . ILE A 1 99 ? 8.211 4.963 2.624 1.00 95.81 99 ILE A O 1
ATOM 798 N N . PHE A 1 100 ? 10.009 6.100 1.907 1.00 95.81 100 PHE A N 1
ATOM 799 C CA . PHE A 1 100 ? 10.293 6.710 3.212 1.00 95.81 100 PHE A CA 1
ATOM 800 C C . PHE A 1 100 ? 9.137 7.578 3.711 1.00 95.81 100 PHE A C 1
ATOM 802 O O . PHE A 1 100 ? 8.749 7.466 4.874 1.00 95.81 100 PHE A O 1
ATOM 809 N N . ALA A 1 101 ? 8.555 8.401 2.836 1.00 94.19 101 ALA A N 1
ATOM 810 C CA . ALA A 1 101 ? 7.389 9.209 3.170 1.00 94.19 101 ALA A CA 1
ATOM 811 C C . ALA A 1 101 ? 6.190 8.330 3.562 1.00 94.19 101 ALA A C 1
ATOM 813 O O . ALA A 1 101 ? 5.574 8.570 4.597 1.00 94.19 101 ALA A O 1
ATOM 814 N N . GLY A 1 102 ? 5.908 7.270 2.795 1.00 92.25 102 GLY A N 1
ATOM 815 C CA . GLY A 1 102 ? 4.824 6.332 3.094 1.00 92.25 102 GLY A CA 1
ATOM 816 C C . GLY A 1 102 ? 4.994 5.631 4.445 1.00 92.25 102 GLY A C 1
ATOM 817 O O . GLY A 1 102 ? 4.052 5.578 5.235 1.00 92.25 102 GLY A O 1
ATOM 818 N N . ILE A 1 103 ? 6.205 5.156 4.754 1.00 92.56 103 ILE A N 1
ATOM 819 C CA . ILE A 1 103 ? 6.521 4.557 6.061 1.00 92.56 103 ILE A CA 1
ATOM 820 C C . ILE A 1 103 ? 6.325 5.584 7.182 1.00 92.56 103 ILE A C 1
ATOM 822 O O . ILE A 1 103 ? 5.679 5.274 8.183 1.00 92.56 103 ILE A O 1
ATOM 826 N N . ALA A 1 104 ? 6.828 6.810 7.014 1.00 89.81 104 ALA A N 1
ATOM 827 C CA . ALA A 1 104 ? 6.663 7.870 8.004 1.00 89.81 104 ALA A CA 1
ATOM 828 C C . ALA A 1 104 ? 5.180 8.176 8.272 1.00 89.81 104 ALA A C 1
ATOM 830 O O . ALA A 1 104 ? 4.783 8.299 9.429 1.00 89.81 104 ALA A O 1
ATOM 831 N N . THR A 1 105 ? 4.339 8.226 7.232 1.00 84.38 105 THR A N 1
ATOM 832 C CA . THR A 1 105 ? 2.889 8.416 7.381 1.00 84.38 105 THR A CA 1
ATOM 833 C C . THR A 1 105 ? 2.231 7.275 8.153 1.00 84.38 105 THR A C 1
ATOM 835 O O . THR A 1 105 ? 1.416 7.541 9.033 1.00 84.38 105 THR A O 1
ATOM 838 N N . VAL A 1 106 ? 2.586 6.016 7.878 1.00 85.88 106 VAL A N 1
ATOM 839 C CA . VAL A 1 106 ? 2.033 4.860 8.607 1.00 85.88 106 VAL A CA 1
ATOM 840 C C . VAL A 1 106 ? 2.457 4.877 10.078 1.00 85.88 106 VAL A C 1
ATOM 842 O O . VAL A 1 106 ? 1.622 4.655 10.952 1.00 85.88 106 VAL A O 1
ATOM 845 N N . VAL A 1 107 ? 3.723 5.187 10.370 1.00 84.00 107 VAL A N 1
ATOM 846 C CA . VAL A 1 107 ? 4.238 5.265 11.747 1.00 84.00 107 VAL A CA 1
ATOM 847 C C . VAL A 1 107 ? 3.570 6.402 12.523 1.00 84.00 107 VAL A C 1
ATOM 849 O O . VAL A 1 107 ? 3.069 6.179 13.624 1.00 84.00 107 VAL A O 1
ATOM 852 N N . LEU A 1 108 ? 3.507 7.605 11.947 1.00 76.50 108 LEU A N 1
ATOM 853 C CA . LEU A 1 108 ? 2.871 8.760 12.585 1.00 76.50 108 LEU A CA 1
ATOM 854 C C . LEU A 1 108 ? 1.355 8.563 12.738 1.00 76.50 108 LEU A C 1
ATOM 856 O O . LEU A 1 108 ? 0.808 8.828 13.806 1.00 76.50 108 LEU A O 1
ATOM 860 N N . GLY A 1 109 ? 0.677 8.042 11.713 1.00 70.25 109 GLY A N 1
ATOM 861 C CA . GLY A 1 109 ? -0.756 7.745 11.759 1.00 70.25 109 GLY A CA 1
ATOM 862 C C . GLY A 1 109 ? -1.103 6.660 12.781 1.00 70.25 109 GLY A C 1
ATOM 863 O O . GLY A 1 109 ? -2.043 6.821 13.558 1.00 70.25 109 GLY A O 1
ATOM 864 N N . GLY A 1 110 ? -0.309 5.588 12.853 1.00 64.06 110 GLY A N 1
ATOM 865 C CA . GLY A 1 110 ? -0.470 4.532 13.856 1.00 64.06 110 GLY A CA 1
ATOM 866 C C . GLY A 1 110 ? -0.274 5.030 15.292 1.00 64.06 110 GLY A C 1
ATOM 867 O O . GLY A 1 110 ? -0.991 4.604 16.201 1.00 64.06 110 GLY A O 1
ATOM 868 N N . LEU A 1 111 ? 0.635 5.988 15.506 1.00 59.56 111 LEU A N 1
ATOM 869 C CA . LEU A 1 111 ? 0.848 6.600 16.820 1.00 59.56 111 LEU A CA 1
ATOM 870 C C . LEU A 1 111 ? -0.345 7.467 17.266 1.00 59.56 111 LEU A C 1
ATOM 872 O O . LEU A 1 111 ? -0.644 7.532 18.455 1.00 59.56 111 LEU A O 1
ATOM 876 N N . LEU A 1 112 ? -1.060 8.098 16.330 1.00 57.56 112 LEU A N 1
ATOM 877 C CA . LEU A 1 112 ? -2.234 8.923 16.637 1.00 57.56 112 LEU A CA 1
ATOM 878 C C . LEU A 1 112 ? -3.471 8.078 16.986 1.00 57.56 112 LEU A C 1
ATOM 880 O O . LEU A 1 112 ? -4.202 8.419 17.915 1.00 57.56 112 LEU A O 1
ATOM 884 N N . VAL A 1 113 ? -3.672 6.934 16.320 1.00 56.12 113 VAL A N 1
ATOM 885 C CA . VAL A 1 113 ? -4.814 6.030 16.582 1.00 56.12 113 VAL A CA 1
ATOM 886 C C . VAL A 1 113 ? -4.741 5.381 17.976 1.00 56.12 113 VAL A C 1
ATOM 888 O O . VAL A 1 113 ? -5.770 5.140 18.610 1.00 56.12 113 VAL A O 1
ATOM 891 N N . THR A 1 114 ? -3.537 5.139 18.505 1.00 53.06 114 THR A N 1
ATOM 892 C CA . THR A 1 114 ? -3.354 4.552 19.849 1.00 53.06 114 THR A CA 1
ATOM 893 C C . THR A 1 114 ? -3.559 5.556 20.995 1.00 53.06 114 THR A C 1
ATOM 895 O O . THR A 1 114 ? -3.938 5.167 22.103 1.00 53.06 114 THR A O 1
ATOM 898 N N . GLN A 1 115 ? -3.384 6.858 20.752 1.00 52.44 115 GLN A N 1
ATOM 899 C CA . GLN A 1 115 ? -3.629 7.893 21.767 1.00 52.44 115 GLN A CA 1
ATOM 900 C C . GLN A 1 115 ? -5.125 8.186 21.962 1.00 52.44 115 GLN A C 1
ATOM 902 O O . GLN A 1 115 ? -5.561 8.473 23.078 1.00 52.44 115 GLN A O 1
ATOM 907 N N . THR A 1 116 ? -5.946 8.045 20.918 1.00 50.59 116 THR A N 1
ATOM 908 C CA . THR A 1 116 ? -7.390 8.317 21.015 1.00 50.59 116 THR A CA 1
ATOM 909 C C . THR A 1 116 ? -8.171 7.225 21.750 1.00 50.59 116 THR A C 1
ATOM 911 O O . THR A 1 116 ? -9.150 7.531 22.427 1.00 50.59 116 THR A O 1
ATOM 914 N N . SER A 1 117 ? -7.740 5.959 21.692 1.00 51.28 117 SER A N 1
ATOM 915 C CA . SER A 1 117 ? -8.402 4.865 22.424 1.00 51.28 117 SER A CA 1
ATOM 916 C C . SER A 1 117 ? -8.120 4.902 23.933 1.00 51.28 117 SER A C 1
ATOM 918 O O . SER A 1 117 ? -9.003 4.613 24.741 1.00 51.28 117 SER A O 1
ATOM 920 N N . SER A 1 118 ? -6.925 5.339 24.338 1.00 51.34 118 SER A N 1
ATOM 921 C CA . SER A 1 118 ? -6.527 5.409 25.752 1.00 51.34 118 SER A CA 1
ATOM 922 C C . SER A 1 118 ? -7.168 6.573 26.526 1.00 51.34 118 SER A C 1
ATOM 924 O O . SER A 1 118 ? -7.463 6.433 27.719 1.00 51.34 118 SER A O 1
ATOM 926 N N . MET A 1 119 ? -7.459 7.703 25.870 1.00 50.84 119 MET A N 1
ATOM 927 C CA . MET A 1 119 ? -8.164 8.831 26.502 1.00 50.84 119 MET A CA 1
ATOM 928 C C . MET A 1 119 ? -9.657 8.552 26.746 1.00 50.84 119 MET A C 1
ATOM 930 O O . MET A 1 119 ? -10.195 8.956 27.786 1.00 50.84 119 MET A O 1
ATOM 934 N N . VAL A 1 120 ? -10.318 7.821 25.837 1.00 53.41 120 VAL A N 1
ATOM 935 C CA . VAL A 1 120 ? -11.731 7.433 25.990 1.00 53.41 120 VAL A CA 1
ATOM 936 C C . VAL A 1 120 ? -11.890 6.433 27.135 1.00 53.41 120 VAL A C 1
ATOM 938 O O . VAL A 1 120 ? -12.739 6.632 28.004 1.00 53.41 120 VAL A O 1
ATOM 941 N N . ASP A 1 121 ? -11.019 5.426 27.228 1.00 57.66 121 ASP A N 1
ATOM 942 C CA . ASP A 1 121 ? -11.100 4.405 28.277 1.00 57.66 121 ASP A CA 1
ATOM 943 C C . ASP A 1 121 ? -10.922 4.973 29.693 1.00 57.66 121 ASP A C 1
ATOM 945 O O . ASP A 1 121 ? -11.671 4.613 30.605 1.00 57.66 121 ASP A O 1
ATOM 949 N N . ASN A 1 122 ? -9.958 5.873 29.904 1.00 56.22 122 ASN A N 1
ATOM 950 C CA . ASN A 1 122 ? -9.671 6.419 31.236 1.00 56.22 122 ASN A CA 1
ATOM 951 C C . ASN A 1 122 ? -10.724 7.418 31.727 1.00 56.22 122 ASN A C 1
ATOM 953 O O . ASN A 1 122 ? -10.962 7.514 32.934 1.00 56.22 122 ASN A O 1
ATOM 957 N N . THR A 1 123 ? -11.376 8.133 30.813 1.00 58.44 123 THR A N 1
ATOM 958 C CA . THR A 1 123 ? -12.474 9.046 31.151 1.00 58.44 123 THR A CA 1
ATOM 959 C C . THR A 1 123 ? -13.769 8.264 31.370 1.00 58.44 123 THR A C 1
ATOM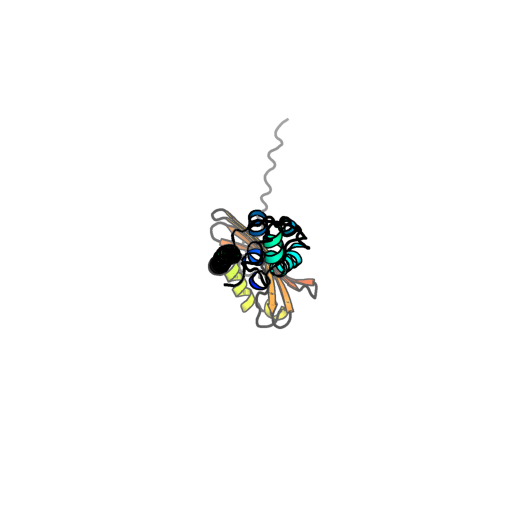 961 O O . THR A 1 123 ? -14.459 8.467 32.370 1.00 58.44 123 THR A O 1
ATOM 964 N N . PHE A 1 124 ? -14.055 7.280 30.512 1.00 59.41 124 PHE A N 1
ATOM 965 C CA . PHE A 1 124 ? -15.261 6.457 30.592 1.00 59.41 124 PHE A CA 1
ATOM 966 C C . PHE A 1 124 ? -15.293 5.562 31.842 1.00 59.41 124 PHE A C 1
ATOM 968 O O . PHE A 1 124 ? -16.319 5.499 32.525 1.00 59.41 124 PHE A O 1
ATOM 975 N N . LYS A 1 125 ? -14.160 4.940 32.214 1.00 62.34 125 LYS A N 1
ATOM 976 C CA . LYS A 1 125 ? -14.036 4.084 33.417 1.00 62.34 125 LYS A CA 1
ATOM 977 C C . LYS A 1 125 ? -14.282 4.827 34.738 1.00 62.34 125 LYS A C 1
ATOM 979 O O . LYS A 1 125 ? -14.580 4.190 35.748 1.00 62.34 125 LYS A O 1
ATOM 984 N N . LYS A 1 126 ? -14.175 6.161 34.751 1.00 65.00 126 LYS A N 1
ATOM 985 C CA . LYS A 1 126 ? -14.409 6.996 35.943 1.00 65.00 126 LYS A CA 1
ATOM 986 C C . LYS A 1 126 ? -15.866 7.433 36.111 1.00 65.00 126 LYS A C 1
ATOM 988 O O . LYS A 1 126 ? -16.224 7.886 37.197 1.00 65.00 126 LYS A O 1
ATOM 993 N N . THR A 1 127 ? -16.702 7.281 35.084 1.00 67.12 127 THR A N 1
ATOM 994 C CA . THR A 1 127 ? -18.107 7.710 35.126 1.00 67.12 127 THR A CA 1
ATOM 995 C C . THR A 1 127 ? -18.933 6.857 36.103 1.00 67.12 127 THR A C 1
ATOM 997 O O . THR A 1 127 ? -18.700 5.654 36.262 1.00 67.12 127 THR A O 1
ATOM 1000 N N . ALA A 1 128 ? -19.918 7.469 36.770 1.00 68.06 128 ALA A N 1
ATOM 1001 C CA . ALA A 1 128 ? -20.837 6.768 37.674 1.00 68.06 128 ALA A CA 1
ATOM 1002 C C . ALA A 1 128 ? -21.563 5.563 37.018 1.00 68.06 128 ALA A C 1
ATOM 1004 O O . ALA A 1 128 ? -21.596 4.500 37.647 1.00 68.06 128 ALA A O 1
ATOM 1005 N N . PRO A 1 129 ? -22.035 5.644 35.751 1.00 64.81 129 PRO A N 1
ATOM 1006 C CA . PRO A 1 129 ? -22.567 4.487 35.027 1.00 64.81 129 PRO A CA 1
ATOM 1007 C C . PRO A 1 129 ? -21.611 3.300 34.942 1.00 64.81 129 PRO A C 1
ATOM 1009 O O . PRO A 1 129 ? -22.013 2.157 35.167 1.00 64.81 129 PRO A O 1
ATOM 1012 N N . TYR A 1 130 ? -20.328 3.554 34.670 1.00 70.06 130 TYR A N 1
ATOM 1013 C CA . TYR A 1 130 ? -19.343 2.483 34.584 1.00 70.06 130 TYR A CA 1
ATOM 1014 C C . TYR A 1 130 ? -19.145 1.791 35.936 1.00 70.06 130 TYR A C 1
ATOM 1016 O O . TYR A 1 130 ? -19.113 0.561 35.987 1.00 70.06 130 TYR A O 1
ATOM 1024 N N . LYS A 1 131 ? -19.046 2.559 37.031 1.00 73.44 131 LYS A N 1
ATOM 1025 C CA . LYS A 1 131 ? -18.882 2.013 38.389 1.00 73.44 131 LYS A CA 1
ATOM 1026 C C . LYS A 1 131 ? -20.091 1.184 38.826 1.00 73.44 131 LYS A C 1
ATOM 1028 O O . LYS A 1 131 ? -19.897 0.081 39.335 1.00 73.44 131 LYS A O 1
ATOM 1033 N N . LYS A 1 132 ? -21.317 1.663 38.570 1.00 73.94 132 LYS A N 1
ATOM 1034 C CA . LYS A 1 132 ? -22.557 0.918 38.857 1.00 73.94 132 LYS A CA 1
ATOM 1035 C C . LYS A 1 132 ? -22.569 -0.422 38.120 1.00 73.94 132 LYS A C 1
ATOM 1037 O O . LYS A 1 132 ? -22.800 -1.460 38.735 1.00 73.94 132 LYS A O 1
ATOM 1042 N N . LEU A 1 133 ? -22.226 -0.408 36.831 1.00 69.19 133 LEU A N 1
ATOM 1043 C CA . LEU A 1 133 ? -22.136 -1.615 36.015 1.00 69.19 133 LEU A CA 1
ATOM 1044 C C . LEU A 1 133 ? -21.043 -2.584 36.509 1.00 69.19 133 LEU A C 1
ATOM 1046 O O . LEU A 1 133 ? -21.281 -3.784 36.624 1.00 69.19 133 LEU A O 1
ATOM 1050 N N . ALA A 1 134 ? -19.846 -2.088 36.833 1.00 73.94 134 ALA A N 1
ATOM 1051 C CA . ALA A 1 134 ? -18.775 -2.924 37.383 1.00 73.94 134 ALA A CA 1
ATOM 1052 C C . ALA A 1 134 ? -19.166 -3.573 38.722 1.00 73.94 134 ALA A C 1
ATOM 1054 O O . ALA A 1 134 ? -18.789 -4.718 38.965 1.00 73.94 134 ALA A O 1
ATOM 1055 N N . GLY A 1 135 ? -19.931 -2.862 39.558 1.00 75.75 135 GLY A N 1
ATOM 1056 C CA . GLY A 1 135 ? -20.528 -3.410 40.774 1.00 75.75 135 GLY A CA 1
ATOM 1057 C C . GLY A 1 135 ? -21.467 -4.573 40.459 1.00 75.75 135 GLY A C 1
ATOM 1058 O O . GLY A 1 135 ? -21.202 -5.695 40.880 1.00 75.75 135 GLY A O 1
ATOM 1059 N N . LEU A 1 136 ? -22.489 -4.335 39.629 1.00 73.94 136 LEU A N 1
ATOM 1060 C CA . LEU A 1 136 ? -23.483 -5.352 39.261 1.00 73.94 136 LEU A CA 1
ATOM 1061 C C . LEU A 1 136 ? -22.848 -6.624 38.680 1.00 73.94 136 LEU A C 1
ATOM 1063 O O . LEU A 1 136 ? -23.177 -7.723 39.114 1.00 73.94 136 LEU A O 1
ATOM 1067 N N . MET A 1 137 ? -21.883 -6.498 37.762 1.00 73.81 137 MET A N 1
ATOM 1068 C CA . MET A 1 137 ? -21.208 -7.667 37.169 1.00 73.81 137 MET A CA 1
ATOM 1069 C C . MET A 1 137 ? -20.431 -8.505 38.195 1.00 73.81 137 MET A C 1
ATOM 1071 O O . MET A 1 137 ? -20.276 -9.709 38.006 1.00 73.81 137 MET A O 1
ATOM 1075 N N . LYS A 1 138 ? -19.926 -7.891 39.272 1.00 76.94 138 LYS A N 1
ATOM 1076 C CA . LYS A 1 138 ? -19.153 -8.597 40.303 1.00 76.94 138 LYS A CA 1
ATOM 1077 C C . LYS A 1 138 ? -20.032 -9.207 41.389 1.00 76.94 138 LYS A C 1
ATOM 1079 O O . LYS A 1 138 ? -19.721 -10.301 41.869 1.00 76.94 138 LYS A O 1
ATOM 1084 N N . SER A 1 139 ? -21.081 -8.500 41.802 1.00 75.81 139 SER A N 1
ATOM 1085 C CA . SER A 1 139 ? -21.815 -8.811 43.030 1.00 75.81 139 SER A CA 1
ATOM 1086 C C . SER A 1 139 ? -23.248 -9.291 42.824 1.00 75.81 139 SER A C 1
ATOM 1088 O O . SER A 1 139 ? -23.787 -9.859 43.765 1.00 75.81 139 SER A O 1
ATOM 1090 N N . ASP A 1 140 ? -23.868 -9.107 41.652 1.00 80.50 140 ASP A N 1
ATOM 1091 C CA . ASP A 1 140 ? -25.275 -9.478 41.455 1.00 80.50 140 ASP A CA 1
ATOM 1092 C C . ASP A 1 140 ? -25.432 -10.999 41.215 1.00 80.50 140 ASP A C 1
ATOM 1094 O O . ASP A 1 140 ? -24.940 -11.529 40.206 1.00 80.50 140 ASP A O 1
ATOM 1098 N N . PRO A 1 141 ? -26.127 -11.732 42.109 1.00 81.62 141 PRO A N 1
ATOM 1099 C CA . PRO A 1 141 ? -26.319 -13.173 41.969 1.00 81.62 141 PRO A CA 1
ATOM 1100 C C . PRO A 1 141 ? -27.115 -13.562 40.718 1.00 81.62 141 PRO A C 1
ATOM 1102 O O . PRO A 1 141 ? -26.872 -14.628 40.152 1.00 81.62 141 PRO A O 1
ATOM 1105 N N . ARG A 1 142 ? -28.032 -12.704 40.242 1.00 82.50 142 ARG A N 1
ATOM 1106 C CA . ARG A 1 142 ? -28.850 -12.956 39.042 1.00 82.50 142 ARG A CA 1
ATOM 1107 C C . ARG A 1 142 ? -27.986 -12.951 37.787 1.00 82.50 142 ARG A C 1
ATOM 1109 O O . ARG A 1 142 ? -28.184 -13.783 36.903 1.00 82.50 142 ARG A O 1
ATOM 1116 N N . LEU A 1 143 ? -26.999 -12.053 37.729 1.00 81.69 143 LEU A N 1
ATOM 1117 C CA . LEU A 1 143 ? -26.027 -11.999 36.635 1.00 81.69 143 LEU A CA 1
ATOM 1118 C C . LEU A 1 143 ? -25.145 -13.249 36.609 1.00 81.69 143 LEU A C 1
ATOM 1120 O O . LEU A 1 143 ? -25.011 -13.865 35.553 1.00 81.69 143 LEU A O 1
ATOM 1124 N N . LYS A 1 144 ? -24.609 -13.675 37.759 1.00 83.81 144 LYS A N 1
ATOM 1125 C CA . LYS A 1 144 ? -23.815 -14.916 37.851 1.00 83.81 144 LYS A CA 1
ATOM 1126 C C . LYS A 1 144 ? -24.635 -16.163 37.529 1.00 83.81 144 LYS A C 1
ATOM 1128 O O . LYS A 1 144 ? -24.145 -17.064 36.852 1.00 83.81 144 LYS A O 1
ATOM 1133 N N . ALA A 1 145 ? -25.895 -16.216 37.962 1.00 84.62 145 ALA A N 1
ATOM 1134 C CA . ALA A 1 145 ? -26.794 -17.316 37.628 1.00 84.62 145 ALA A CA 1
ATOM 1135 C C . ALA A 1 145 ? -27.034 -17.420 36.111 1.00 84.62 145 ALA A C 1
ATOM 1137 O O . ALA A 1 145 ? -27.062 -18.525 35.572 1.00 84.62 145 ALA A O 1
ATOM 1138 N N . ALA A 1 146 ? -27.168 -16.279 35.427 1.00 84.50 146 ALA A N 1
ATOM 1139 C CA . ALA A 1 146 ? -27.466 -16.212 34.000 1.00 84.50 146 ALA A CA 1
ATOM 1140 C C . ALA A 1 146 ? -26.239 -16.375 33.086 1.00 84.50 146 ALA A C 1
ATOM 1142 O O . ALA A 1 146 ? -26.323 -17.068 32.076 1.00 84.50 146 ALA A O 1
ATOM 1143 N N . LEU A 1 147 ? -25.118 -15.726 33.414 1.00 86.00 147 LEU A N 1
ATOM 1144 C CA . LEU A 1 147 ? -23.926 -15.652 32.558 1.00 86.00 147 LEU A CA 1
ATOM 1145 C C . LEU A 1 147 ? -22.773 -16.540 33.045 1.00 86.00 147 LEU A C 1
ATOM 1147 O O . LEU A 1 147 ? -21.876 -16.845 32.263 1.00 86.00 147 LEU A O 1
ATOM 1151 N N . GLY A 1 148 ? -22.803 -17.000 34.298 1.00 85.06 148 GLY A N 1
ATOM 1152 C CA . GLY A 1 148 ? -21.710 -17.739 34.930 1.00 85.06 148 GLY A CA 1
ATOM 1153 C C . GLY A 1 148 ? -20.630 -16.833 35.523 1.00 85.06 148 GLY A C 1
ATOM 1154 O O . GLY A 1 148 ? -20.842 -15.643 35.753 1.00 85.06 148 GLY A O 1
ATOM 1155 N N . ASP A 1 149 ? -19.461 -17.416 35.770 1.00 83.75 149 ASP A N 1
ATOM 1156 C CA . ASP A 1 149 ? -18.273 -16.717 36.266 1.00 83.75 149 ASP A CA 1
ATOM 1157 C C . ASP A 1 149 ? -17.503 -16.006 35.145 1.00 83.75 149 ASP A C 1
ATOM 1159 O O . ASP A 1 149 ? -17.720 -16.279 33.960 1.00 83.75 149 ASP A O 1
ATOM 1163 N N . ASN A 1 150 ? -16.577 -15.122 35.535 1.00 81.31 150 ASN A N 1
ATOM 1164 C CA . ASN A 1 150 ? -15.699 -14.350 34.646 1.00 81.31 150 ASN A CA 1
ATOM 1165 C C . ASN A 1 150 ? -16.456 -13.545 33.579 1.00 81.31 150 ASN A C 1
ATOM 1167 O O . ASN A 1 150 ? -16.139 -13.605 32.394 1.00 81.31 150 ASN A O 1
ATOM 1171 N N . ILE A 1 151 ? -17.463 -12.780 34.008 1.00 82.19 151 ILE A N 1
ATOM 1172 C CA . ILE A 1 151 ? -18.237 -11.914 33.115 1.00 82.19 151 ILE A CA 1
ATOM 1173 C C . ILE A 1 151 ? -17.337 -10.783 32.600 1.00 82.19 151 ILE A C 1
ATOM 1175 O O . ILE A 1 151 ? -16.924 -9.900 33.356 1.00 82.19 151 ILE A O 1
ATOM 1179 N N . VAL A 1 152 ? -17.059 -10.802 31.300 1.00 80.56 152 VAL A N 1
ATOM 1180 C CA . VAL A 1 152 ? -16.283 -9.793 30.573 1.00 80.56 152 VAL A CA 1
ATOM 1181 C C . VAL A 1 152 ? -17.162 -9.073 29.553 1.00 80.56 152 VAL A C 1
ATOM 1183 O O . VAL A 1 152 ? -18.188 -9.590 29.110 1.00 80.56 152 VAL A O 1
ATOM 1186 N N . ARG A 1 153 ? -16.769 -7.855 29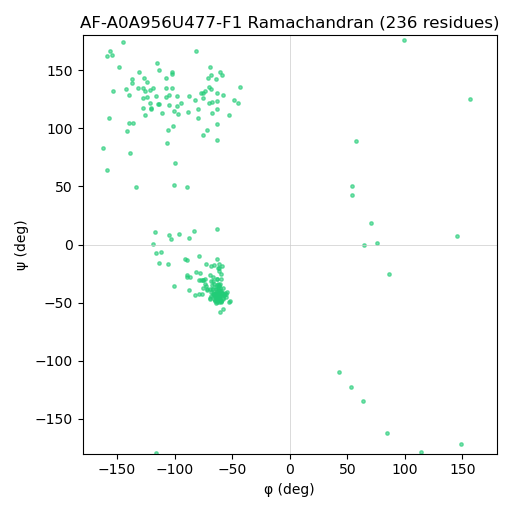.171 1.00 78.88 153 ARG A N 1
ATOM 1187 C CA . ARG A 1 153 ? -17.379 -7.155 28.034 1.00 78.88 153 ARG A CA 1
ATOM 1188 C C . ARG A 1 153 ? -16.650 -7.571 26.764 1.00 78.88 153 ARG A C 1
ATOM 1190 O O . ARG A 1 153 ? -15.430 -7.457 26.709 1.00 78.88 153 ARG A O 1
ATOM 1197 N N . GLU A 1 154 ? -17.390 -8.016 25.759 1.00 74.31 154 GLU A N 1
ATOM 1198 C CA . GLU A 1 154 ? -16.850 -8.328 24.433 1.00 74.31 154 GLU A CA 1
ATOM 1199 C C . GLU A 1 154 ? -17.623 -7.512 23.395 1.00 74.31 154 GLU A C 1
ATOM 1201 O O . GLU A 1 154 ? -18.846 -7.570 23.356 1.00 74.31 154 GLU A O 1
ATOM 1206 N N . GLY A 1 155 ? -16.921 -6.762 22.544 1.00 72.62 155 GLY A N 1
ATOM 1207 C CA . GLY A 1 155 ? -17.527 -5.977 21.464 1.00 72.62 155 GLY A CA 1
ATOM 1208 C C . GLY A 1 155 ? -17.714 -4.489 21.769 1.00 72.62 155 GLY A C 1
ATOM 1209 O O . GLY A 1 155 ? -17.407 -3.997 22.855 1.00 72.62 155 GLY A O 1
ATOM 1210 N N . ILE A 1 156 ? -18.184 -3.761 20.755 1.00 71.56 156 ILE A N 1
ATOM 1211 C CA . ILE A 1 156 ? -18.337 -2.305 20.805 1.00 71.56 156 ILE A CA 1
ATOM 1212 C C . ILE A 1 156 ? -19.663 -1.975 21.508 1.00 71.56 156 ILE A C 1
ATOM 1214 O O . ILE A 1 156 ? -20.708 -2.475 21.080 1.00 71.56 156 ILE A O 1
ATOM 1218 N N . PRO A 1 157 ? -19.656 -1.166 22.582 1.00 77.44 157 PRO A N 1
ATOM 1219 C CA . PRO A 1 157 ? -20.889 -0.670 23.175 1.00 77.44 157 PRO A CA 1
ATOM 1220 C C . PRO A 1 157 ? -21.626 0.236 22.187 1.00 77.44 157 PRO A C 1
ATOM 1222 O O . PRO A 1 157 ? -21.011 1.012 21.461 1.00 77.44 157 PRO A O 1
ATOM 1225 N N . THR A 1 158 ? -22.951 0.156 22.181 1.00 79.00 158 THR A N 1
ATOM 1226 C CA . THR A 1 158 ? -23.804 0.940 21.279 1.00 79.00 158 THR A CA 1
ATOM 1227 C C . THR A 1 158 ? -24.811 1.743 22.079 1.00 79.00 158 THR A C 1
ATOM 1229 O O . THR A 1 158 ? -25.391 1.208 23.025 1.00 79.00 158 THR A O 1
ATOM 1232 N N . GLY A 1 159 ? -25.063 2.987 21.685 1.00 80.56 159 GLY A N 1
ATOM 1233 C CA . GLY A 1 159 ? -26.077 3.824 22.312 1.00 80.56 159 GLY A CA 1
ATOM 1234 C C . GLY A 1 159 ? -25.726 5.303 22.287 1.00 80.56 159 GLY A C 1
ATOM 1235 O O . GLY A 1 159 ? -24.743 5.707 21.668 1.00 80.56 159 GLY A O 1
ATOM 1236 N N . ASP A 1 160 ? -26.528 6.082 23.002 1.00 74.75 160 ASP A N 1
ATOM 1237 C CA . ASP A 1 160 ? -26.438 7.531 23.060 1.00 74.75 160 ASP A CA 1
ATOM 1238 C C . ASP A 1 160 ? -26.154 8.004 24.485 1.00 74.75 160 ASP A C 1
ATOM 1240 O O . ASP A 1 160 ? -26.796 7.604 25.463 1.00 74.75 160 ASP A O 1
ATOM 1244 N N . ILE A 1 161 ? -25.206 8.931 24.592 1.00 75.81 161 ILE A N 1
ATOM 1245 C CA . ILE A 1 161 ? -24.934 9.675 25.817 1.00 75.81 161 ILE A CA 1
ATOM 1246 C C . ILE A 1 161 ? -25.128 11.149 25.487 1.00 75.81 161 ILE A C 1
ATOM 1248 O O . ILE A 1 161 ? -24.408 11.703 24.659 1.00 75.81 161 ILE A O 1
ATOM 1252 N N . LYS A 1 162 ? -26.092 11.793 26.145 1.00 76.75 162 LYS A N 1
ATOM 1253 C CA . LYS A 1 162 ? -26.280 13.245 26.072 1.00 76.75 162 LYS A CA 1
ATOM 1254 C C . LYS A 1 162 ? -26.006 13.835 27.441 1.00 76.75 162 LYS A C 1
ATOM 1256 O O . LYS A 1 162 ? -26.662 13.450 28.404 1.00 76.75 162 LYS A O 1
ATOM 1261 N N . ILE A 1 163 ? -25.041 14.740 27.534 1.00 70.69 163 ILE A N 1
ATOM 1262 C CA . ILE A 1 163 ? -24.728 15.467 28.766 1.00 70.69 163 ILE A CA 1
ATOM 1263 C C . ILE A 1 163 ? -24.744 16.951 28.414 1.00 70.69 163 ILE A C 1
ATOM 1265 O O . ILE A 1 163 ? -23.961 17.392 27.579 1.00 70.69 163 ILE A O 1
ATOM 1269 N N . GLU A 1 164 ? -25.650 17.696 29.039 1.00 69.00 164 GLU A N 1
ATOM 1270 C CA . GLU A 1 164 ? -25.780 19.144 28.902 1.00 69.00 164 GLU A CA 1
ATOM 1271 C C . GLU A 1 164 ? -25.723 19.766 30.296 1.00 69.00 164 GLU A C 1
ATOM 1273 O O . GLU A 1 164 ? -26.635 19.600 31.114 1.00 69.00 164 GLU A O 1
ATOM 1278 N N . ASN A 1 165 ? -24.639 20.496 30.566 1.00 74.88 165 ASN A N 1
ATOM 1279 C CA . ASN A 1 165 ? -24.337 21.054 31.882 1.00 74.88 165 ASN A CA 1
ATOM 1280 C C . ASN A 1 165 ? -24.363 19.955 32.963 1.00 74.88 165 ASN A C 1
ATOM 1282 O O . ASN A 1 165 ? -23.639 18.966 32.858 1.00 74.88 165 ASN A O 1
ATOM 1286 N N . ASP A 1 166 ? -25.203 20.111 33.988 1.00 73.38 166 ASP A N 1
ATOM 1287 C CA . ASP A 1 166 ? -25.354 19.139 35.073 1.00 73.38 166 ASP A CA 1
ATOM 1288 C C . ASP A 1 166 ? -26.523 18.153 34.872 1.00 73.38 166 ASP A C 1
ATOM 1290 O O . ASP A 1 166 ? -26.856 17.365 35.758 1.00 73.38 166 ASP A O 1
ATOM 1294 N N . ARG A 1 167 ? -27.144 18.158 33.684 1.00 70.00 167 ARG A N 1
ATOM 1295 C CA . ARG A 1 167 ? -28.166 17.180 33.297 1.00 70.00 167 ARG A CA 1
ATOM 1296 C C . ARG A 1 167 ? -27.611 16.206 32.271 1.00 70.00 167 ARG A C 1
ATOM 1298 O O . ARG A 1 167 ? -26.838 16.568 31.389 1.00 70.00 167 ARG A O 1
ATOM 1305 N N . GLY A 1 168 ? -28.018 14.949 32.367 1.00 77.00 168 GLY A N 1
ATOM 1306 C CA . GLY A 1 168 ? -27.552 13.915 31.450 1.00 77.00 168 GLY A CA 1
ATOM 1307 C C . GLY A 1 168 ? -28.594 12.842 31.198 1.00 77.00 168 GLY A C 1
ATOM 1308 O O . GLY A 1 168 ? -29.445 12.580 32.041 1.00 77.00 168 GLY A O 1
ATOM 1309 N N . ARG A 1 169 ? -28.525 12.199 30.036 1.00 80.06 169 ARG A N 1
ATOM 1310 C CA . ARG A 1 169 ? -29.269 10.985 29.709 1.00 80.06 169 ARG A CA 1
ATOM 1311 C C . ARG A 1 169 ? -28.308 9.976 29.108 1.00 80.06 169 ARG A C 1
ATOM 1313 O O . ARG A 1 169 ? -27.504 10.313 28.240 1.00 80.06 169 ARG A O 1
ATOM 1320 N N . ILE A 1 170 ? -28.421 8.744 29.572 1.00 82.19 170 ILE A N 1
ATOM 1321 C CA . ILE A 1 170 ? -27.669 7.602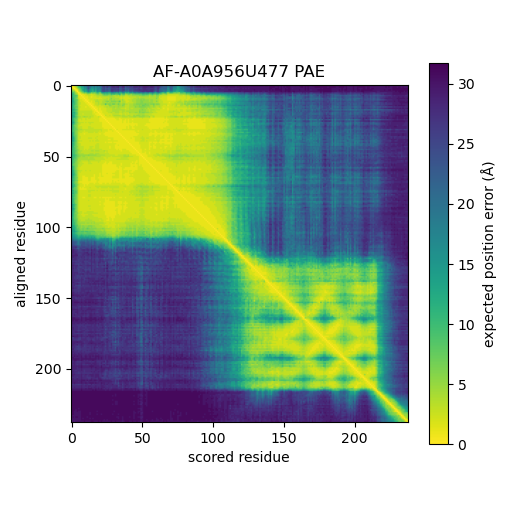 29.070 1.00 82.19 170 ILE A CA 1
ATOM 1322 C C . ILE A 1 170 ? -28.660 6.553 28.591 1.00 82.19 170 ILE A C 1
ATOM 1324 O O . ILE A 1 170 ? -29.635 6.264 29.283 1.00 82.19 170 ILE A O 1
ATOM 1328 N N . ASP A 1 171 ? -28.408 6.020 27.407 1.00 85.50 171 ASP A N 1
ATOM 1329 C CA . ASP A 1 171 ? -29.125 4.895 26.823 1.00 85.50 171 ASP A CA 1
ATOM 1330 C C . ASP A 1 171 ? -28.080 4.046 26.100 1.00 85.50 171 ASP A C 1
ATOM 1332 O O . ASP A 1 171 ? -27.597 4.418 25.032 1.00 85.50 171 ASP A O 1
ATOM 1336 N N . MET A 1 172 ? -27.603 2.989 26.755 1.00 83.44 172 MET A N 1
ATOM 1337 C CA . MET A 1 172 ? -26.471 2.205 26.271 1.00 83.44 172 MET A CA 1
ATOM 1338 C C . MET A 1 172 ? -26.694 0.712 26.406 1.00 83.44 172 MET A C 1
ATOM 1340 O O . MET A 1 172 ? -27.183 0.218 27.419 1.00 83.44 172 MET A O 1
ATOM 1344 N N . THR A 1 173 ? -26.220 -0.016 25.402 1.00 85.31 173 THR A N 1
ATOM 1345 C CA . THR A 1 173 ? -26.177 -1.472 25.377 1.00 85.31 173 THR A CA 1
ATOM 1346 C C . THR A 1 173 ? -24.733 -1.960 25.330 1.00 85.31 173 THR A C 1
ATOM 1348 O O . THR A 1 173 ? -23.949 -1.572 24.464 1.00 85.31 173 THR A O 1
ATOM 1351 N N . PHE A 1 174 ? -24.395 -2.857 26.252 1.00 85.75 174 PHE A N 1
ATOM 1352 C CA . PHE A 1 174 ? -23.088 -3.488 26.378 1.00 85.75 174 PHE A CA 1
ATOM 1353 C C . PHE A 1 174 ? -23.203 -4.983 26.085 1.00 85.75 174 PHE A C 1
ATOM 1355 O O . PHE A 1 174 ? -23.922 -5.683 26.803 1.00 85.75 174 PHE A O 1
ATOM 1362 N N . PRO A 1 175 ? -22.492 -5.518 25.085 1.00 85.75 175 PRO A N 1
ATOM 1363 C CA . PRO A 1 175 ? -22.391 -6.956 24.935 1.00 85.75 175 PRO A CA 1
ATOM 1364 C C . PRO A 1 175 ? -21.457 -7.529 26.014 1.00 85.75 175 PRO A C 1
ATOM 1366 O O . PRO A 1 175 ? -20.377 -7.002 26.300 1.00 85.75 175 PRO A O 1
ATOM 1369 N N . VAL A 1 176 ? -21.925 -8.586 26.671 1.00 87.81 176 VAL A N 1
ATOM 1370 C CA . VAL A 1 176 ? -21.261 -9.240 27.803 1.00 87.81 176 VAL A CA 1
ATOM 1371 C C . VAL A 1 176 ? -21.203 -10.743 27.581 1.00 87.81 176 VAL A C 1
ATOM 1373 O O . VAL A 1 176 ? -22.102 -11.332 26.981 1.00 87.81 176 VAL A O 1
ATOM 1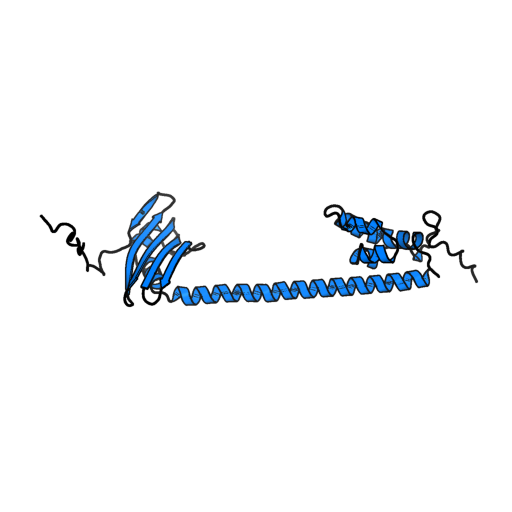376 N N . LYS A 1 177 ? -20.159 -11.379 28.099 1.00 87.19 177 LYS A N 1
ATOM 1377 C CA . LYS A 1 177 ? -19.959 -12.822 28.019 1.00 87.19 177 LYS A CA 1
ATOM 1378 C C . LYS A 1 177 ? -19.424 -13.335 29.337 1.00 87.19 177 LYS A C 1
ATOM 1380 O O . LYS A 1 177 ? -18.450 -12.800 29.855 1.00 87.19 177 LYS A O 1
ATOM 1385 N N . GLY A 1 178 ? -20.072 -14.357 29.874 1.00 85.62 178 GLY A N 1
ATOM 1386 C CA . GLY A 1 178 ? -19.541 -15.145 30.977 1.00 85.62 178 GLY A CA 1
ATOM 1387 C C . GLY A 1 178 ? -19.294 -16.586 30.541 1.00 85.62 178 GLY A C 1
A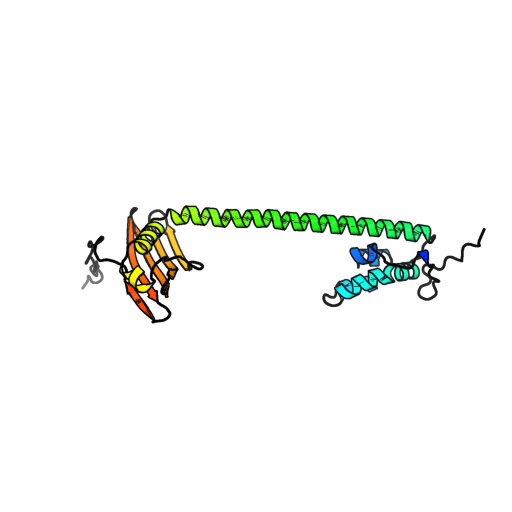TOM 1388 O O . GLY A 1 178 ? -19.523 -16.960 29.391 1.00 85.62 178 GLY A O 1
ATOM 1389 N N . SER A 1 179 ? -18.823 -17.405 31.475 1.00 87.06 179 SER A N 1
ATOM 1390 C CA . SER A 1 179 ? -18.498 -18.820 31.241 1.00 87.06 179 SER A CA 1
ATOM 1391 C C . SER A 1 179 ? -19.683 -19.699 30.814 1.00 87.06 179 SER A C 1
ATOM 1393 O O . SER A 1 179 ? -19.456 -20.739 30.202 1.00 87.06 179 SER A O 1
ATOM 1395 N N . LYS A 1 180 ? -20.932 -19.310 31.115 1.00 86.06 180 LYS A N 1
ATOM 1396 C CA . LYS A 1 180 ? -22.140 -20.084 30.765 1.00 86.06 180 LYS A CA 1
ATOM 1397 C C . LYS A 1 180 ? -22.867 -19.555 29.533 1.00 86.06 180 LYS A C 1
ATOM 1399 O O . LYS A 1 180 ? -23.446 -20.345 28.793 1.00 86.06 180 LYS A O 1
ATOM 1404 N N . ALA A 1 181 ? -22.895 -18.237 29.337 1.00 87.44 181 ALA A N 1
ATOM 1405 C CA . ALA A 1 181 ? -23.666 -17.618 28.263 1.00 87.44 181 ALA A CA 1
ATOM 1406 C C . ALA A 1 181 ? -23.159 -16.217 27.895 1.00 87.44 181 ALA A C 1
ATOM 1408 O O . ALA A 1 181 ? -22.494 -15.537 28.681 1.00 87.44 181 ALA A O 1
ATOM 1409 N N . SER A 1 182 ? -23.564 -15.766 26.707 1.00 88.06 182 SER A N 1
ATOM 1410 C CA . SER A 1 182 ? -23.435 -14.379 26.260 1.00 88.06 182 SER A CA 1
ATOM 1411 C C . SER A 1 182 ? -24.768 -13.646 26.377 1.00 88.06 182 SER A C 1
ATOM 1413 O O . SER A 1 182 ? -25.837 -14.218 26.153 1.00 88.06 182 SER A O 1
ATOM 1415 N N . GLY A 1 183 ? -24.705 -12.355 26.684 1.00 89.38 183 GLY A N 1
ATOM 1416 C CA . GLY A 1 183 ? -25.864 -11.490 26.827 1.00 89.38 183 GLY A CA 1
ATOM 1417 C C . GLY A 1 183 ? -25.599 -10.069 26.346 1.00 89.38 183 GLY A C 1
ATOM 1418 O O . GLY A 1 183 ? -24.484 -9.695 25.988 1.00 89.38 183 GLY A O 1
ATOM 1419 N N . LYS A 1 184 ? -26.653 -9.2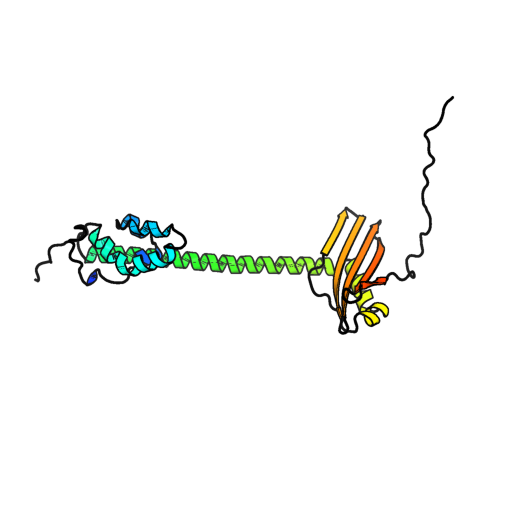62 26.338 1.00 91.12 184 LYS A N 1
ATOM 1420 C CA . LYS A 1 184 ? -26.587 -7.820 26.106 1.00 91.12 184 LYS A CA 1
ATOM 1421 C C . LYS A 1 184 ? -27.181 -7.126 27.313 1.00 91.12 184 LYS A C 1
ATOM 1423 O O . LYS A 1 184 ? -28.329 -7.383 27.659 1.00 91.12 184 LYS A O 1
ATOM 1428 N N . LEU A 1 185 ? -26.404 -6.270 27.952 1.00 87.00 185 LEU A N 1
ATOM 1429 C CA . LEU A 1 185 ? -26.864 -5.488 29.080 1.00 87.00 185 LEU A CA 1
ATOM 1430 C C . LEU A 1 185 ? -27.263 -4.093 28.612 1.00 87.00 185 LEU A C 1
ATOM 1432 O O . LEU A 1 185 ? -26.423 -3.354 28.107 1.00 87.00 185 LEU A O 1
ATOM 1436 N N . HIS A 1 186 ? -28.524 -3.741 28.804 1.00 87.62 186 HIS A N 1
ATOM 1437 C CA . HIS A 1 1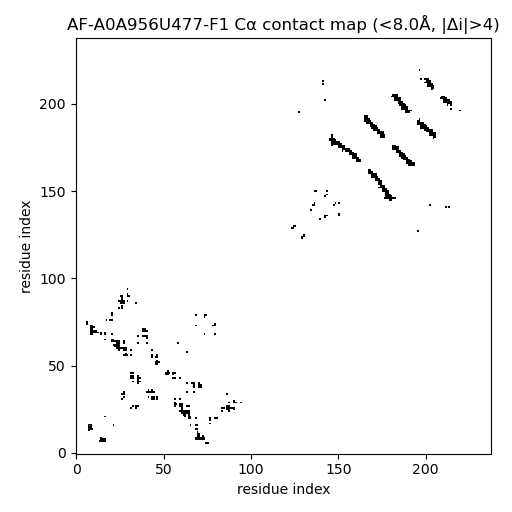86 ? -29.095 -2.465 28.408 1.00 87.62 186 HIS A CA 1
ATOM 1438 C C . HIS A 1 186 ? -29.348 -1.598 29.645 1.00 87.62 186 HIS A C 1
ATOM 1440 O O . HIS A 1 186 ? -29.964 -2.045 30.615 1.00 87.62 186 HIS A O 1
ATOM 1446 N N . ILE A 1 187 ? -28.825 -0.373 29.619 1.00 84.56 187 ILE A N 1
ATOM 1447 C CA . ILE A 1 187 ? -28.832 0.575 30.731 1.00 84.56 187 ILE A CA 1
ATOM 1448 C C . ILE A 1 187 ? -29.412 1.903 30.260 1.00 84.56 187 ILE A C 1
ATOM 1450 O O . ILE A 1 187 ? -28.891 2.510 29.325 1.00 84.56 187 ILE A O 1
ATOM 1454 N N . VAL A 1 188 ? -30.428 2.382 30.976 1.00 84.06 188 VAL A N 1
ATOM 1455 C CA . VAL A 1 188 ? -31.022 3.708 30.798 1.00 84.06 188 VAL A CA 1
ATOM 1456 C C . VAL A 1 188 ? -31.007 4.449 32.127 1.00 84.06 188 VAL A C 1
ATOM 1458 O O . VAL A 1 188 ? -31.431 3.915 33.156 1.00 84.06 188 VAL A O 1
ATOM 1461 N N . GLY A 1 189 ? -30.548 5.694 32.107 1.00 83.69 189 GLY A N 1
ATOM 1462 C CA . GLY A 1 189 ? -30.501 6.545 33.290 1.00 83.69 189 GLY A CA 1
ATOM 1463 C C . GLY A 1 189 ? -30.541 8.027 32.950 1.00 83.69 189 GLY A C 1
ATOM 1464 O O . GLY A 1 189 ? -30.303 8.437 31.808 1.00 83.69 189 GLY A O 1
ATOM 1465 N N . LYS A 1 190 ? -30.847 8.840 33.956 1.00 82.81 190 LYS A N 1
ATOM 1466 C CA . LYS A 1 190 ? -30.819 10.297 33.871 1.00 82.81 190 LYS A CA 1
ATOM 1467 C C . LYS A 1 190 ? -29.962 10.851 35.004 1.00 82.81 190 LYS A C 1
ATOM 1469 O O . LYS A 1 190 ? -29.963 10.314 36.104 1.00 82.81 190 LYS A O 1
ATOM 1474 N N . LYS A 1 191 ? -29.225 11.920 34.721 1.00 77.56 191 LYS A N 1
ATOM 1475 C CA . LYS A 1 191 ? -28.514 12.718 35.716 1.00 77.56 191 LYS A CA 1
ATOM 1476 C C . LYS A 1 191 ? -29.277 14.019 35.927 1.00 77.56 191 LYS A C 1
ATOM 1478 O O . LYS A 1 191 ? -29.578 14.695 34.939 1.00 77.56 191 LYS A O 1
ATOM 1483 N N . ALA A 1 192 ? -29.570 14.359 37.174 1.00 75.56 192 ALA A N 1
ATOM 1484 C CA . ALA A 1 192 ? -30.143 15.640 37.568 1.00 75.56 192 ALA A CA 1
ATOM 1485 C C . ALA A 1 192 ? -29.521 16.075 38.900 1.00 75.56 192 ALA A C 1
ATOM 1487 O O . ALA A 1 192 ? -29.418 15.262 39.812 1.00 75.56 192 ALA A O 1
ATOM 1488 N N . SER A 1 193 ? -29.102 17.341 39.000 1.00 68.75 193 SER A N 1
ATOM 1489 C CA . SER A 1 193 ? -28.564 17.935 40.237 1.00 68.75 193 SER A CA 1
ATOM 1490 C C . SER A 1 193 ? -27.393 17.149 40.851 1.00 68.75 193 SER A C 1
ATOM 1492 O O . SER A 1 193 ? -27.347 16.929 42.054 1.00 68.75 193 SER A O 1
ATOM 1494 N N . GLY A 1 194 ? -26.453 16.686 40.022 1.00 66.25 194 GLY A N 1
ATOM 1495 C CA . GLY A 1 194 ? -25.298 15.898 40.465 1.00 66.25 194 GLY A CA 1
ATOM 1496 C C . GLY A 1 194 ? -25.525 14.384 40.572 1.00 66.25 194 GLY A C 1
ATOM 1497 O O . GLY A 1 194 ? -24.570 13.633 40.343 1.00 66.25 194 GLY A O 1
ATOM 1498 N N . ASP A 1 195 ? -26.764 13.931 40.777 1.00 70.31 195 ASP A N 1
ATOM 1499 C CA . ASP A 1 195 ? -27.090 12.531 41.068 1.00 70.31 195 ASP A CA 1
ATOM 1500 C C . ASP A 1 195 ? -27.646 11.768 39.859 1.00 70.31 195 ASP A C 1
ATOM 1502 O O . ASP A 1 195 ? -28.277 12.327 38.958 1.00 70.31 195 ASP A O 1
ATOM 1506 N N . TRP A 1 196 ? -27.367 10.461 39.811 1.00 72.62 196 TRP A N 1
ATOM 1507 C CA . TRP A 1 196 ? -27.790 9.565 38.732 1.00 72.62 196 TRP A CA 1
ATOM 1508 C C . TRP A 1 196 ? -28.945 8.672 39.177 1.00 72.62 196 TRP A C 1
ATOM 1510 O O . TRP A 1 196 ? -28.753 7.825 40.046 1.00 72.62 196 TRP A O 1
ATOM 1520 N N . SER A 1 197 ? -30.080 8.769 38.485 1.00 75.69 197 SER A N 1
ATOM 1521 C CA . SER A 1 197 ? -31.208 7.850 38.623 1.00 75.69 197 SER A CA 1
ATOM 1522 C C . SER A 1 197 ? -31.243 6.842 37.470 1.00 75.69 197 SER A C 1
ATOM 1524 O O . SER A 1 197 ? -31.061 7.178 36.294 1.00 75.69 197 SER A O 1
ATOM 1526 N N . TRP A 1 198 ? -31.458 5.568 37.803 1.00 80.31 198 TRP A N 1
ATOM 1527 C CA . TRP A 1 198 ? -31.489 4.465 36.838 1.00 80.31 198 TRP A CA 1
ATOM 1528 C C . TRP A 1 198 ? -32.933 4.091 36.531 1.00 80.31 198 TRP A C 1
ATOM 1530 O O . TRP A 1 198 ? -33.640 3.593 37.397 1.00 80.31 198 TRP A O 1
ATOM 1540 N N . SER A 1 199 ? -33.372 4.292 35.290 1.00 80.62 199 SER A N 1
ATOM 1541 C CA . SER A 1 199 ? -34.732 3.927 34.873 1.00 80.62 199 SER A CA 1
ATOM 1542 C C . SER A 1 199 ? -34.818 2.490 34.360 1.00 80.62 199 SER A C 1
ATOM 1544 O O . SER A 1 199 ? -35.886 1.884 34.394 1.00 80.62 199 SER A O 1
ATOM 1546 N N . LYS A 1 200 ? -33.712 1.934 33.846 1.00 81.94 200 LYS A N 1
ATOM 1547 C CA . LYS A 1 200 ? -33.664 0.552 33.353 1.00 81.94 200 LYS A CA 1
ATOM 1548 C C . LYS A 1 200 ? -32.256 -0.026 33.446 1.00 81.94 200 LYS A C 1
ATOM 1550 O O . LYS A 1 200 ? -31.306 0.595 32.981 1.00 81.94 200 LYS A O 1
ATOM 1555 N N . ILE A 1 201 ? -32.139 -1.235 33.989 1.00 83.75 201 ILE A N 1
ATOM 1556 C CA . ILE A 1 201 ? -30.953 -2.086 33.864 1.00 83.75 201 ILE A CA 1
ATOM 1557 C C . ILE A 1 201 ? -31.457 -3.499 33.571 1.00 83.75 201 ILE A C 1
ATOM 1559 O O . ILE A 1 201 ? -31.991 -4.161 34.457 1.00 83.75 201 ILE A O 1
ATOM 1563 N N . GLU A 1 202 ? -31.337 -3.953 32.325 1.00 87.50 202 GLU A N 1
ATOM 1564 C CA . GLU A 1 202 ? -31.839 -5.264 31.898 1.00 87.50 202 GLU A CA 1
ATOM 1565 C C . GLU A 1 202 ? -30.754 -6.083 31.195 1.00 87.50 202 GLU A C 1
ATOM 1567 O O . GLU A 1 202 ? -30.035 -5.581 30.331 1.00 87.50 202 GLU A O 1
ATOM 1572 N N . LEU A 1 203 ? -30.644 -7.364 31.546 1.00 85.88 203 LEU A N 1
ATOM 1573 C CA . LEU A 1 203 ? -29.861 -8.336 30.791 1.00 85.88 203 LEU A CA 1
ATOM 1574 C C . LEU A 1 203 ? -30.774 -9.069 29.813 1.00 85.88 203 LEU A C 1
ATOM 1576 O O . LEU A 1 203 ? -31.711 -9.749 30.225 1.00 85.88 203 LEU A O 1
ATOM 1580 N N . LEU A 1 204 ? -30.452 -8.990 28.528 1.00 88.19 204 LEU A N 1
ATOM 1581 C CA . LEU A 1 204 ? -31.043 -9.798 27.472 1.00 88.19 204 LEU A CA 1
ATOM 1582 C C . LEU A 1 204 ? -30.129 -10.985 27.160 1.00 88.19 204 LEU A C 1
ATOM 1584 O O . LEU A 1 204 ? -28.949 -10.796 26.866 1.00 88.19 204 LEU A O 1
ATOM 1588 N N . LEU A 1 205 ? -30.682 -12.196 27.164 1.00 87.19 205 LEU A N 1
ATOM 1589 C CA . LEU A 1 205 ? -30.012 -13.417 26.711 1.00 87.19 205 LEU A CA 1
ATOM 1590 C C . LEU A 1 205 ? -30.508 -13.763 25.296 1.00 87.19 205 LEU A C 1
ATOM 1592 O O . LEU A 1 205 ? -31.611 -14.292 25.166 1.00 87.19 205 LEU A O 1
ATOM 1596 N N . PRO A 1 206 ? -29.740 -13.489 24.222 1.00 82.12 206 PRO A N 1
ATOM 1597 C CA . PRO A 1 206 ? -30.223 -13.666 22.850 1.00 82.12 206 PRO A CA 1
ATOM 1598 C C . PRO A 1 206 ? -30.627 -15.105 22.522 1.00 82.12 206 PRO A C 1
ATOM 1600 O O . PRO A 1 206 ? -31.589 -15.310 21.794 1.00 82.12 206 PRO A O 1
ATOM 1603 N N . ALA A 1 207 ? -29.928 -16.090 23.094 1.00 77.88 207 ALA A N 1
ATOM 1604 C CA . ALA A 1 207 ? -30.182 -17.507 22.844 1.00 77.88 207 ALA A CA 1
ATOM 1605 C C . ALA A 1 207 ? -31.547 -17.990 23.368 1.00 77.88 207 ALA A C 1
ATOM 1607 O O . ALA A 1 207 ? -32.106 -18.934 22.824 1.00 77.88 207 ALA A O 1
ATOM 1608 N N . SER A 1 208 ? -32.084 -17.357 24.415 1.00 80.06 208 SER A N 1
ATOM 1609 C CA . SER A 1 208 ? -33.367 -17.735 25.025 1.00 80.06 208 SER A CA 1
ATOM 1610 C C . SER A 1 208 ? -34.444 -16.656 24.908 1.00 80.06 208 SER A C 1
ATOM 1612 O O . SER A 1 208 ? -35.575 -16.879 25.328 1.00 80.06 208 SER A O 1
ATOM 1614 N N . GLY A 1 209 ? -34.101 -15.460 24.420 1.00 81.38 209 GLY A N 1
ATOM 1615 C CA . GLY A 1 209 ? -34.968 -14.277 24.451 1.00 81.38 209 GLY A CA 1
ATOM 1616 C C . GLY A 1 209 ? -35.289 -13.761 25.862 1.00 81.38 209 GLY A C 1
ATOM 1617 O O . GLY A 1 209 ? -35.995 -12.762 26.003 1.00 81.38 209 GLY A O 1
ATOM 1618 N N . LYS A 1 210 ? -34.773 -14.409 26.918 1.00 86.00 210 LYS A N 1
ATOM 1619 C CA . LYS A 1 210 ? -35.074 -14.080 28.314 1.00 86.00 210 LYS A CA 1
ATOM 1620 C C . LYS A 1 210 ? -34.486 -12.719 28.679 1.00 86.00 210 LYS A C 1
ATOM 1622 O O . LYS A 1 210 ? -33.312 -12.448 28.416 1.00 86.00 210 LYS A O 1
ATOM 1627 N N . ARG A 1 211 ? -35.298 -11.893 29.341 1.00 86.81 211 ARG A N 1
ATOM 1628 C CA . ARG A 1 211 ? -34.885 -10.621 29.942 1.00 86.81 211 ARG A CA 1
ATOM 1629 C C . ARG A 1 211 ? -34.851 -10.750 31.457 1.00 86.81 211 ARG A C 1
ATOM 1631 O O . ARG A 1 211 ? -35.770 -11.312 32.048 1.00 86.81 211 ARG A O 1
ATOM 1638 N N . ILE A 1 212 ? -33.794 -10.244 32.078 1.00 84.69 212 ILE A N 1
ATOM 1639 C CA . ILE A 1 212 ? -33.621 -10.227 33.531 1.00 84.69 212 ILE A CA 1
ATOM 1640 C C . ILE A 1 212 ? -33.486 -8.770 33.957 1.00 84.69 212 ILE A C 1
ATOM 1642 O O . ILE A 1 212 ? -32.540 -8.102 33.544 1.00 84.69 212 ILE A O 1
ATOM 1646 N N . ASN A 1 213 ? -34.434 -8.279 34.756 1.00 84.38 213 ASN A N 1
ATOM 1647 C CA . ASN A 1 213 ? -34.347 -6.949 35.353 1.00 84.38 213 ASN A CA 1
ATOM 1648 C C . ASN A 1 213 ? -33.375 -6.988 36.543 1.00 84.38 213 ASN A C 1
ATOM 1650 O O . ASN A 1 213 ? -33.452 -7.885 37.384 1.00 84.38 213 ASN A O 1
ATOM 1654 N N . LEU A 1 214 ? -32.442 -6.040 36.563 1.00 79.94 214 LEU A N 1
ATOM 1655 C CA . LEU A 1 214 ? -31.352 -5.928 37.532 1.00 79.94 214 LEU A CA 1
ATOM 1656 C C . LEU A 1 214 ? -31.446 -4.635 38.359 1.00 79.94 214 LEU A C 1
ATOM 1658 O O . LEU A 1 214 ? -30.496 -4.271 39.052 1.00 79.94 214 LEU A O 1
ATOM 1662 N N . ILE A 1 215 ? -32.569 -3.916 38.274 1.00 78.12 215 ILE A N 1
ATOM 1663 C CA . ILE A 1 215 ? -32.911 -2.875 39.241 1.00 78.12 215 ILE A CA 1
ATOM 1664 C C . ILE A 1 215 ? -33.487 -3.578 40.469 1.00 78.12 215 ILE A C 1
ATOM 1666 O O . ILE A 1 215 ? -34.595 -4.108 40.424 1.00 78.12 215 ILE A O 1
ATOM 1670 N N . ASP A 1 216 ? -32.731 -3.589 41.565 1.00 60.31 216 ASP A N 1
ATOM 1671 C CA . ASP A 1 216 ? -33.314 -3.851 42.876 1.00 60.31 216 ASP A CA 1
ATOM 1672 C C . ASP A 1 216 ? -34.059 -2.599 43.331 1.00 60.31 216 ASP A C 1
ATOM 1674 O O . ASP A 1 216 ? -33.489 -1.511 43.354 1.00 60.31 216 ASP A O 1
ATOM 1678 N N . VAL A 1 217 ? -35.309 -2.766 43.763 1.00 45.53 217 VAL A N 1
ATOM 1679 C CA . VAL A 1 217 ? -36.140 -1.750 44.447 1.00 45.53 217 VAL A CA 1
ATOM 1680 C C . VAL A 1 217 ? -35.537 -1.334 45.813 1.00 45.53 217 VAL A C 1
ATOM 1682 O O . VAL A 1 217 ? -36.164 -0.664 46.620 1.00 45.53 217 VAL A O 1
ATOM 1685 N N . ALA A 1 218 ? -34.281 -1.682 46.092 1.00 39.88 218 ALA A N 1
ATOM 1686 C CA . ALA A 1 218 ? -33.551 -1.293 47.287 1.00 39.88 218 ALA A CA 1
ATOM 1687 C C . ALA A 1 218 ? -32.504 -0.227 46.927 1.00 39.88 218 ALA A C 1
ATOM 1689 O O . ALA A 1 218 ? -31.351 -0.549 46.630 1.00 39.88 218 ALA A O 1
ATOM 1690 N N . GLY A 1 219 ? -32.919 1.045 46.941 1.00 38.62 219 GLY A N 1
ATOM 1691 C CA . GLY A 1 219 ? -31.983 2.176 46.961 1.00 38.62 219 GLY A CA 1
ATOM 1692 C C . GLY A 1 219 ? -32.369 3.454 46.217 1.00 38.62 219 GLY A C 1
ATOM 1693 O O . GLY A 1 219 ? -31.506 4.309 46.114 1.00 38.62 219 GLY A O 1
ATOM 1694 N N . ASP A 1 220 ? -33.593 3.577 45.702 1.00 40.12 220 ASP A N 1
ATOM 1695 C CA . ASP A 1 220 ? -34.242 4.863 45.377 1.00 40.12 220 ASP A CA 1
ATOM 1696 C C . ASP A 1 220 ? -35.760 4.623 45.338 1.00 40.12 220 ASP A C 1
ATOM 1698 O O . ASP A 1 220 ? -36.425 4.664 44.306 1.00 40.12 220 ASP A O 1
ATOM 1702 N N . SER A 1 221 ? -36.307 4.266 46.500 1.00 35.84 221 SER A N 1
ATOM 1703 C CA . SER A 1 221 ? -37.747 4.211 46.763 1.00 35.84 221 SER A CA 1
ATOM 1704 C C . SER A 1 221 ? -38.247 5.565 47.279 1.00 35.84 221 SER A C 1
ATOM 1706 O O . SER A 1 221 ? -38.884 5.631 48.319 1.00 35.84 221 SER A O 1
ATOM 1708 N N . ASN A 1 222 ? -37.892 6.636 46.577 1.00 38.75 222 ASN A N 1
ATOM 1709 C CA . ASN A 1 222 ? -38.576 7.928 46.546 1.00 38.75 222 ASN A CA 1
ATOM 1710 C C . ASN A 1 222 ? -38.471 8.273 45.056 1.00 38.75 222 ASN A C 1
ATOM 1712 O O . ASN A 1 222 ? -37.367 8.449 44.558 1.00 38.75 222 ASN A O 1
ATOM 1716 N N . PHE A 1 223 ? -39.492 8.184 44.219 1.00 37.53 223 PHE A N 1
ATOM 1717 C CA . PHE A 1 223 ? -40.767 8.870 44.299 1.00 37.53 223 PHE A CA 1
ATOM 1718 C C . PHE A 1 223 ? -41.782 8.052 43.486 1.00 37.53 223 PHE A C 1
ATOM 1720 O O . PHE A 1 223 ? -41.694 7.996 42.257 1.00 37.53 223 PHE A O 1
ATOM 1727 N N . GLU A 1 224 ? -42.724 7.396 44.161 1.00 37.53 224 GLU A N 1
ATOM 1728 C CA . GLU A 1 224 ? -44.047 7.215 43.566 1.00 37.53 224 GLU A CA 1
ATOM 1729 C C . GLU A 1 224 ? -44.746 8.585 43.552 1.00 37.53 224 GLU A C 1
ATOM 1731 O O . GLU A 1 224 ? -44.569 9.382 44.469 1.00 37.53 224 GLU A O 1
ATOM 1736 N N . GLU A 1 225 ? -45.504 8.828 42.482 1.00 39.41 225 GLU A N 1
ATOM 1737 C CA . GLU A 1 225 ? -46.575 9.829 42.379 1.00 39.41 225 GLU A CA 1
ATOM 1738 C C . GLU A 1 225 ? -46.239 11.307 42.643 1.00 39.41 225 GLU A C 1
ATOM 1740 O O . GLU A 1 225 ? -46.519 11.864 43.696 1.00 39.41 225 GLU A O 1
ATOM 1745 N N . GLU A 1 226 ? -45.839 12.009 41.581 1.00 31.31 226 GLU A N 1
ATOM 1746 C CA . GLU A 1 226 ? -46.389 13.348 41.329 1.00 31.31 226 GLU A CA 1
ATOM 1747 C C . GLU A 1 226 ? -46.651 13.485 39.823 1.00 31.31 226 GLU A C 1
ATOM 1749 O O . GLU A 1 226 ? -45.855 14.007 39.042 1.00 31.31 226 GLU A O 1
ATOM 1754 N N . ILE A 1 227 ? -47.770 12.899 39.384 1.00 33.94 227 ILE A N 1
ATOM 1755 C CA . ILE A 1 227 ? -48.394 13.272 38.116 1.00 33.94 227 ILE A CA 1
ATOM 1756 C C . ILE A 1 227 ? -49.085 14.609 38.389 1.00 33.94 227 ILE A C 1
ATOM 1758 O O . ILE A 1 227 ? -50.211 14.648 38.877 1.00 33.94 227 ILE A O 1
ATOM 1762 N N . ASP A 1 228 ? -48.379 15.697 38.094 1.00 31.27 228 ASP A N 1
ATOM 1763 C CA . ASP A 1 228 ? -48.938 17.044 37.988 1.00 31.27 228 ASP A CA 1
ATOM 1764 C C . ASP A 1 228 ? -49.951 17.066 36.830 1.00 31.27 228 ASP A C 1
ATOM 1766 O O . ASP A 1 228 ? -49.616 17.270 35.656 1.00 31.27 228 ASP A O 1
ATOM 1770 N N . ILE A 1 229 ? -51.212 16.772 37.154 1.00 36.66 229 ILE A N 1
ATOM 1771 C CA . ILE A 1 229 ? -52.345 17.168 36.326 1.00 36.66 229 ILE A CA 1
ATOM 1772 C C . ILE A 1 229 ? -52.467 18.680 36.502 1.00 36.66 229 ILE A C 1
ATOM 1774 O O . ILE A 1 229 ? -53.048 19.159 37.475 1.00 36.66 229 ILE A O 1
ATOM 1778 N N . LYS A 1 230 ? -51.916 19.422 35.536 1.00 36.41 230 LYS A N 1
ATOM 1779 C CA . LYS A 1 230 ? -52.181 20.853 35.361 1.00 36.41 230 LYS A CA 1
ATOM 1780 C C . LYS A 1 230 ? -53.683 21.134 35.525 1.00 36.41 230 LYS A C 1
ATOM 1782 O O . LYS A 1 230 ? -54.479 20.434 34.893 1.00 36.41 230 LYS A O 1
ATOM 1787 N N . PRO A 1 231 ? -54.086 22.186 36.257 1.00 36.56 231 PRO A N 1
ATOM 1788 C CA . PRO A 1 231 ? -55.430 22.709 36.109 1.00 36.56 231 PRO A CA 1
ATOM 1789 C C . PRO A 1 231 ? -55.581 23.223 34.673 1.00 36.56 231 PRO A C 1
ATOM 1791 O O . PRO A 1 231 ? -54.784 24.038 34.201 1.00 36.56 231 PRO A O 1
ATOM 1794 N N . ASP A 1 232 ? -56.581 22.698 33.970 1.00 47.16 232 ASP A N 1
ATOM 1795 C CA . ASP A 1 232 ? -57.087 23.267 32.728 1.00 47.16 232 ASP A CA 1
ATOM 1796 C C . ASP A 1 232 ? -57.664 24.654 33.034 1.00 47.16 232 ASP A C 1
ATOM 1798 O O . ASP A 1 232 ? -58.739 24.786 33.617 1.00 47.16 232 ASP A O 1
ATOM 1802 N N . ASP A 1 233 ? -56.905 25.683 32.669 1.00 50.47 233 ASP A N 1
ATOM 1803 C CA . ASP A 1 233 ? -57.291 27.087 32.762 1.00 50.47 233 ASP A CA 1
ATOM 1804 C C . ASP A 1 233 ? -57.730 27.597 31.376 1.00 50.47 233 ASP A C 1
ATOM 1806 O O . ASP A 1 233 ? -57.235 28.598 30.854 1.00 50.47 233 ASP A O 1
ATOM 1810 N N . SER A 1 234 ? -58.645 26.862 30.732 1.00 45.44 234 SER A N 1
ATOM 1811 C CA . SER A 1 234 ? -59.247 27.259 29.456 1.00 45.44 234 SER A CA 1
ATOM 1812 C C . SER A 1 234 ? -60.770 27.102 29.398 1.00 45.44 234 SER A C 1
ATOM 1814 O O . SER A 1 234 ? -61.313 26.616 28.416 1.00 45.44 234 SER A O 1
ATOM 1816 N N . ALA A 1 235 ? -61.489 27.616 30.404 1.00 39.41 235 ALA A N 1
ATOM 1817 C CA . ALA A 1 235 ? -62.878 28.063 30.214 1.00 39.41 235 ALA A CA 1
ATOM 1818 C C . ALA A 1 235 ? -63.369 28.998 31.339 1.00 39.41 235 ALA A C 1
ATOM 1820 O O . ALA A 1 235 ? -64.091 28.593 32.249 1.00 39.41 235 ALA A O 1
ATOM 1821 N N . ARG A 1 236 ? -63.056 30.295 31.246 1.00 42.69 236 ARG A N 1
ATOM 1822 C CA . ARG A 1 236 ? -63.930 31.348 31.792 1.00 42.69 236 ARG A CA 1
ATOM 1823 C C . ARG A 1 236 ? -64.525 32.132 30.633 1.00 42.69 236 ARG A C 1
ATOM 1825 O O . ARG A 1 236 ? -63.794 32.855 29.966 1.00 42.69 236 ARG A O 1
ATOM 1832 N N . SER A 1 237 ? -65.836 32.025 30.439 1.00 41.06 237 SER A N 1
ATOM 1833 C CA . SER A 1 237 ? -66.790 33.146 30.348 1.00 41.06 237 SER A CA 1
ATOM 1834 C C . SER A 1 237 ? -68.053 32.746 29.577 1.00 41.06 237 SER A C 1
ATOM 1836 O O . SER A 1 237 ? -67.955 32.279 28.451 1.00 41.06 237 SER A O 1
ATOM 1838 N N . LEU A 1 238 ? -69.187 32.961 30.258 1.00 41.12 238 LEU A N 1
ATOM 1839 C CA . LEU A 1 238 ? -70.488 33.451 29.771 1.00 41.12 238 LEU A CA 1
ATOM 1840 C C . LEU A 1 238 ? -71.169 32.734 28.595 1.00 41.12 238 LEU A C 1
ATOM 1842 O O . LEU A 1 238 ? -70.707 32.866 27.445 1.00 41.12 238 LEU A O 1
#

Secondary structure (DSSP, 8-state):
--------TTSGGG----TTT-S--HHHHHHHHHHHHHTT-GGGGGGGSTTTHHHHHHHHHHHHHHHHHHHS--S-HHHHHHHHHHHHHHHHHHHHHHHHHHHHHHHHHHHHHHHHHHHHHHHHTTSHHHHHHHHHHHH-HHHHHHH-SS-EE-S--EEEEEEETTEEEEEEEEEEE-SS-EEEEEEEEEEETTEEEEEEEEEE-TTT--EEE---SSS-------------------

Radius of gyration: 37.69 Å; Cα contacts (8 Å, |Δi|>4): 326; chains: 1; bounding box: 111×54×87 Å

Foldseek 3Di:
DPPPDPQQFQQAPPRDDDPLLAAFQLLCLLVQCVSCVVLVNNVSVCLVPPVCVVVRSVVCRHCVSVSSRHRDDDPDSVRSVVVSVVSNVVSVVVVVVVVVVVVVCCVVVVVVVVVVVVVCVVVVCPDPVNVVVVCCCVPPVVNCVPANPDKDFDDDKDFDWDDDPQKIWTWIWTWIHHPPATWIWTWIWMGDPNDIDTPFTWTAGPVVRDIDTPDDPPDPPPDDDDPPPDPPPPDDDD

Nearest PDB structures (foldseek):
  5bsz-assembly1_A  TM=4.691E-01  e=6.283E-01  Streptoalloteichus sp. ATCC 53650
  6w40-assembly1_B  TM=4.153E-01  e=1.743E+00  synthetic construct
  5kpe-assembly1_A  TM=3.674E-01  e=4.078E+00  synthetic construct
  2lyx-assembly1_A  TM=4.719E-01  e=7.606E+00  Bacillus subtilis subsp. subtilis str. 168